Protein 3OHG (pdb70)

Nearest PDB structures (foldseek):
  3ohg-assembly1_A  TM=1.003E+00  e=2.570E-55  Bacteroides ovatus ATCC 8483
  6pku-assembly2_D  TM=6.674E-01  e=2.503E-12  Cavia porcellus
  5h3k-assembly1_A  TM=6.294E-01  e=3.689E-10  Synechocystis sp. PCC 6803 substr. Kazusa
  6ozd-assembly2_B  TM=6.213E-01  e=5.438E-08  Burkholderia pseudomallei K96243
  6ozd-assembly1_A  TM=5.864E-01  e=9.412E-08  Burkholderia pseudomallei K96243

Secondary structure (DSSP, 8-state):
---SHHHHHHHHT--EEEEEEEEEEEETTEEEEEEEEEETTEEEEEEEEEE-TTTEEE---BSSS--S---SGGG-B-HHHHHHHHHHTT--EEEEE-----BTTTTB---EEETTEEEE--PPTT--EEEEEETTS-EEEEEHHHHHTTGGGEEEEEEES-EEEETTEE-------GGGSSB-EEEEEE-TTS---EEEE--S--STT----B-HHHHH--TTS-SEEEE---GGG--EEE-EE-TTS-EE--B-S--TTTTPPPPBSB--EEE--

Foldseek 3Di:
DCPDPVVVLLVVLQFDPKDAWDKDALDVFKIKIWTWGDHVRAIWIKMKIKGFLVWWADFKWWLQRDFEWDDAPVRWAFPQSRVVNVVVVPWAFFKKKFFADWDPPPTGTLWWAAQLGGRDLPGDVQFFWKWWAFPVSAIDTDGSVVLCVCPSRTHTITIAHFWQAAQQRGDDDNPPDPLQPFFFWWKDAAAPVRRMIIMTIHDDQLDPSHRHGDGRSSVSSSSVGGRTMGTHDTHLRTWMWGWDQDVVGDTGTDTDDQRRPNRDRDTGGMMGITGDD

Solvent-accessible surface area: 11935 Å² total

Radius of gyration: 17.35 Å; Cα contacts (8 Å, |Δi|>4): 773; chains: 1; bounding box: 48×46×39 Å

Sequence (277 aa):
GPQTAIGRQLVEESGANNDVTLDNESVVRDGIKLNELAFKTFGESQHIFVATIIDLNELLTFTPATKDDKNVPATGPESSAPLPIHAFAAEANGKKTVWLGVNGDYYADNPRRVGLFYKDGVCINSQYFEEGHDEVVLYQLKNGETYVGQADEALAHEANLLHALGGYGLLVKDGVVQNFYEEGDLQNTHPRTSVGLSQDRKTYVFVVDGRRKDSFFALGLTLPHLATKKAVGCYNAINLDGGGSTTLIIIRKVNDGGKPTFPILNTPADDRVPRKKVTNSLIIEKK

Structure (mmCIF, N/CA/C/O backbone):
data_3OHG
#
_entry.id   3OHG
#
_cell.length_a   96.964
_cell.length_b   96.964
_cell.length_c   91.113
_cell.angle_alpha   90.000
_cell.angle_beta   90.000
_cell.angle_gamma   120.000
#
_symmetry.space_group_name_H-M   'P 61'
#
loop_
_entity.id
_entity.type
_entity.pdbx_description
1 polymer 'Uncharacterized protein from DUF2233 family'
2 non-polymer 'CHLORIDE ION'
3 non-polymer 'SULFATE ION'
4 non-polymer 1,2-ETHANEDIOL
5 water water
#
loop_
_atom_site.group_PDB
_atom_site.id
_atom_site.type_symbol
_atom_site.label_atom_id
_atom_site.label_alt_id
_atom_site.label_comp_id
_atom_site.label_asym_id
_atom_site.label_entity_id
_atom_site.label_seq_id
_atom_site.pdbx_PDB_ins_code
_atom_site.Cartn_x
_atom_site.Cartn_y
_atom_site.Cartn_z
_atom_site.occupancy
_atom_site.B_iso_or_equiv
_atom_site.auth_seq_id
_atom_site.auth_comp_id
_atom_site.auth_asym_id
_atom_site.auth_atom_id
_atom_site.pdbx_PDB_model_num
ATOM 1 N N . GLY A 1 1 ? -32.395 55.171 13.944 1.00 60.73 0 GLY A N 1
ATOM 2 C CA . GLY A 1 1 ? -31.018 55.727 14.011 1.00 59.49 0 GLY A CA 1
ATOM 3 C C . GLY A 1 1 ? -30.000 54.644 13.711 1.00 57.66 0 GLY A C 1
ATOM 4 O O . GLY A 1 1 ? -29.399 54.637 12.628 1.00 59.11 0 GLY A O 1
ATOM 13 N N . PRO A 1 3 ? -28.621 50.415 13.922 1.00 38.13 33 PRO A N 1
ATOM 14 C CA . PRO A 1 3 ? -27.519 50.629 12.983 1.00 34.69 33 PRO A CA 1
ATOM 15 C C . PRO A 1 3 ? -27.984 51.355 11.734 1.00 33.07 33 PRO A C 1
ATOM 16 O O . PRO A 1 3 ? -29.169 51.315 11.405 1.00 31.78 33 PRO A O 1
ATOM 20 N N . GLN A 1 4 ? -27.047 51.980 11.030 1.00 31.43 34 GLN A N 1
ATOM 21 C CA . GLN A 1 4 ? -27.338 52.713 9.811 1.00 32.97 34 GLN A CA 1
ATOM 22 C C . GLN A 1 4 ? -26.608 52.182 8.569 1.00 29.84 34 GLN A C 1
ATOM 23 O O . GLN A 1 4 ? -26.998 52.511 7.456 1.00 33.55 34 GLN A O 1
ATOM 29 N N . THR A 1 5 ? -25.594 51.341 8.722 1.00 20.76 35 THR A N 1
ATOM 30 C CA . THR A 1 5 ? -24.912 50.811 7.541 1.00 18.99 35 THR A CA 1
ATOM 31 C C . THR A 1 5 ? -25.334 49.350 7.256 1.00 19.67 35 THR A C 1
ATOM 32 O O . THR A 1 5 ? -25.876 48.673 8.119 1.00 17.98 35 THR A O 1
ATOM 36 N N . ALA A 1 6 ? -25.011 48.864 6.060 1.00 18.01 36 ALA A N 1
ATOM 37 C CA . ALA A 1 6 ? -25.289 47.481 5.689 1.00 19.49 36 ALA A CA 1
ATOM 38 C C . ALA A 1 6 ? -24.587 46.516 6.645 1.00 15.99 36 ALA A C 1
ATOM 39 O O . ALA A 1 6 ? -25.196 45.541 7.117 1.00 14.66 36 ALA A O 1
ATOM 41 N N . ILE A 1 7 ? -23.311 46.767 6.921 1.00 15.06 37 ILE A N 1
ATOM 42 C CA . ILE A 1 7 ? -22.573 45.912 7.850 1.00 15.27 37 ILE A CA 1
ATOM 43 C C . ILE A 1 7 ? -23.186 45.958 9.251 1.00 15.18 37 ILE A C 1
ATOM 44 O O . ILE A 1 7 ? -23.355 44.924 9.894 1.00 14.91 37 ILE A O 1
ATOM 49 N N . GLY A 1 8 ? -23.530 47.141 9.718 1.00 14.31 38 GLY A N 1
ATOM 50 C CA . GLY A 1 8 ? -24.199 47.265 11.025 1.00 16.02 38 GLY A CA 1
ATOM 51 C C . GLY A 1 8 ? -25.483 46.457 11.091 1.00 16.27 38 GLY A C 1
ATOM 52 O O . GLY A 1 8 ? -25.745 45.759 12.083 1.00 15.48 38 GLY A O 1
ATOM 53 N N . ARG A 1 9 ? -26.313 46.568 10.054 1.00 15.70 39 ARG A N 1
ATOM 54 C CA . ARG A 1 9 ? -27.530 45.751 9.968 1.00 17.32 39 ARG A CA 1
ATOM 55 C C . ARG A 1 9 ? -27.238 44.258 9.944 1.00 16.78 39 ARG A C 1
ATOM 56 O O . ARG A 1 9 ? -27.915 43.484 10.619 1.00 17.52 39 ARG A O 1
ATOM 64 N N . GLN A 1 10 ? -26.229 43.861 9.170 1.00 15.88 40 GLN A N 1
ATOM 65 C CA . GLN A 1 10 ? -25.826 42.456 9.116 1.00 15.68 40 GLN A CA 1
ATOM 66 C C . GLN A 1 10 ? -25.386 41.932 10.512 1.00 16.11 40 GLN A C 1
ATOM 67 O O . GLN A 1 10 ? -25.773 40.834 10.923 1.00 16.42 40 GLN A O 1
ATOM 73 N N . LEU A 1 11 ? -24.581 42.722 11.229 1.00 14.96 41 LEU A N 1
ATOM 74 C CA . LEU A 1 11 ? -24.092 42.283 12.542 1.00 15.07 41 LEU A CA 1
ATOM 75 C C . LEU A 1 11 ? -25.224 42.195 13.555 1.00 14.77 41 LEU A C 1
ATOM 76 O O . LEU A 1 11 ? -25.278 41.262 14.359 1.00 18.10 41 LEU A O 1
ATOM 81 N N . VAL A 1 12 ? -26.146 43.143 13.528 1.00 15.89 42 VAL A N 1
ATOM 82 C CA . VAL A 1 12 ? -27.304 43.047 14.415 1.00 15.22 42 VAL A CA 1
ATOM 83 C C . VAL A 1 12 ? -28.167 41.820 14.029 1.00 17.50 42 VAL A C 1
ATOM 84 O O . VAL A 1 12 ? -28.595 41.070 14.905 1.00 18.49 42 VAL A O 1
ATOM 88 N N . GLU A 1 13 ? -28.409 41.606 12.731 1.00 19.32 43 GLU A N 1
ATOM 89 C CA A GLU A 1 13 ? -29.221 40.463 12.277 0.50 20.26 43 GLU A CA 1
ATOM 90 C CA B GLU A 1 13 ? -29.237 40.470 12.300 0.50 21.15 43 GLU A CA 1
ATOM 91 C C . GLU A 1 13 ? -28.592 39.140 12.712 1.00 20.81 43 GLU A C 1
ATOM 92 O O . GLU A 1 13 ? -29.304 38.175 13.013 1.00 19.89 43 GLU A O 1
ATOM 103 N N . SER A 1 14 ? -27.261 39.097 12.753 1.00 17.71 44 SER A N 1
ATOM 104 C CA . SER A 1 14 ? -26.538 37.881 13.157 1.00 16.52 44 SER A CA 1
ATOM 105 C C . SER A 1 14 ? -26.756 37.465 14.611 1.00 19.41 44 SER A C 1
ATOM 106 O O . SER A 1 14 ? -26.396 36.346 14.983 1.00 18.66 44 SER A O 1
ATOM 109 N N . GLY A 1 15 ? -27.281 38.368 15.448 1.00 16.43 45 GLY A N 1
ATOM 110 C CA . GLY A 1 15 ? -27.390 38.103 16.857 1.00 15.41 45 GLY A CA 1
ATOM 111 C C . GLY A 1 15 ? -26.171 38.456 17.696 1.00 15.55 45 GLY A C 1
ATOM 112 O O . GLY A 1 15 ? -26.234 38.347 18.930 1.00 15.48 45 GLY A O 1
ATOM 121 N N . ALA A 1 17 ? -24.509 41.433 17.866 1.00 16.53 47 ALA A N 1
ATOM 122 C CA . ALA A 1 17 ? -24.373 42.851 18.134 1.00 16.15 47 ALA A CA 1
ATOM 123 C C . ALA A 1 17 ? -25.725 43.461 18.523 1.00 16.01 47 ALA A C 1
ATOM 124 O O . ALA A 1 17 ? -26.758 43.244 17.834 1.00 17.32 47 ALA A O 1
ATOM 126 N N . ASN A 1 18 ? -25.720 44.197 19.621 1.00 15.85 48 ASN A N 1
ATOM 127 C CA A ASN A 1 18 ? -26.862 44.945 20.126 0.50 16.56 48 ASN A CA 1
ATOM 128 C CA B ASN A 1 18 ? -26.856 45.055 19.904 0.50 16.37 48 ASN A CA 1
ATOM 129 C C . ASN A 1 18 ? -26.409 46.336 20.571 1.00 16.98 48 ASN A C 1
ATOM 130 O O . ASN A 1 18 ? -25.230 46.547 20.787 1.00 16.06 48 ASN A O 1
ATOM 139 N N . ASP A 1 19 ? -27.361 47.236 20.821 1.00 18.07 49 ASP A N 1
ATOM 140 C CA . ASP A 1 19 ? -27.046 48.525 21.440 1.00 20.43 49 ASP A CA 1
ATOM 141 C C . ASP A 1 19 ? -25.877 49.205 20.689 1.00 18.86 49 ASP A C 1
ATOM 142 O O . ASP A 1 19 ? -24.860 49.576 21.292 1.00 19.32 49 ASP A O 1
ATOM 147 N N . VAL A 1 20 ? -26.060 49.350 19.374 1.00 18.30 50 VAL A N 1
ATOM 148 C CA . VAL A 1 20 ? -25.056 49.947 18.491 1.00 17.87 50 VAL A CA 1
ATOM 149 C C . VAL A 1 20 ? -24.959 51.439 18.783 1.00 20.80 50 VAL A C 1
ATOM 150 O O . VAL A 1 20 ? -25.959 52.161 18.704 1.00 18.21 50 VAL A O 1
ATOM 154 N N . THR A 1 21 ? -23.772 51.891 19.170 1.00 17.40 51 THR A N 1
ATOM 155 C CA . THR A 1 21 ? -23.570 53.299 19.527 1.00 19.53 51 THR A CA 1
ATOM 156 C C . THR A 1 21 ? -22.641 54.016 18.521 1.00 19.08 51 THR A C 1
ATOM 157 O O . THR A 1 21 ? -22.590 55.237 18.504 1.00 22.09 51 THR A O 1
ATOM 161 N N . LEU A 1 22 ? -21.915 53.259 17.704 1.00 16.12 52 LEU A N 1
ATOM 162 C CA . LEU A 1 22 ? -21.103 53.826 16.615 1.00 16.57 52 LEU A CA 1
ATOM 163 C C . LEU A 1 22 ? -21.263 52.928 15.405 1.00 16.74 52 LEU A C 1
ATOM 164 O O . LEU A 1 22 ? -21.190 51.710 15.518 1.00 14.25 52 LEU A O 1
ATOM 169 N N . ASP A 1 23 ? -21.482 53.523 14.234 1.00 15.85 53 ASP A N 1
ATOM 170 C CA . ASP A 1 23 ? -21.667 52.738 13.013 1.00 15.45 53 ASP A CA 1
ATOM 171 C C . ASP A 1 23 ? -21.322 53.630 11.827 1.00 17.24 53 ASP A C 1
ATOM 172 O O . ASP A 1 23 ? -22.204 54.169 11.142 1.00 18.69 53 ASP A O 1
ATOM 177 N N . ASN A 1 24 ? -20.033 53.839 11.639 1.00 16.53 54 ASN A N 1
ATOM 178 C CA . ASN A 1 24 ? -19.533 54.738 10.597 1.00 17.91 54 ASN A CA 1
ATOM 179 C C . ASN A 1 24 ? -18.904 53.957 9.462 1.00 18.66 54 ASN A C 1
ATOM 180 O O . ASN A 1 24 ? -18.414 52.824 9.643 1.00 17.31 54 ASN A O 1
ATOM 185 N N . GLU A 1 25 ? -18.925 54.553 8.277 1.00 17.74 55 GLU A N 1
ATOM 186 C CA . GLU A 1 25 ? -18.268 53.913 7.139 1.00 18.81 55 GLU A CA 1
ATOM 187 C C . GLU A 1 25 ? -17.595 54.965 6.291 1.00 20.58 55 GLU A C 1
ATOM 188 O O . GLU A 1 25 ? -18.023 56.118 6.257 1.00 19.80 55 GLU A O 1
ATOM 194 N N . SER A 1 26 ? -16.515 54.572 5.646 1.00 16.12 56 SER A N 1
ATOM 195 C CA . SER A 1 26 ? -15.766 55.487 4.805 1.00 19.29 56 SER A CA 1
ATOM 196 C C . SER A 1 26 ? -15.171 54.716 3.650 1.00 17.81 56 SER A C 1
ATOM 197 O O . SER A 1 26 ? -15.179 53.500 3.639 1.00 15.97 56 SER A O 1
ATOM 200 N N . VAL A 1 27 ? -14.651 55.447 2.677 1.00 17.91 57 VAL A N 1
ATOM 201 C CA . VAL A 1 27 ? -13.940 54.849 1.552 1.00 18.11 57 VAL A CA 1
ATOM 202 C C . VAL A 1 27 ? -12.461 55.205 1.724 1.00 18.41 57 VAL A C 1
ATOM 203 O O . VAL A 1 27 ? -12.105 56.390 1.751 1.00 19.38 57 VAL A O 1
ATOM 207 N N . VAL A 1 28 ? -11.605 54.201 1.891 1.00 15.03 58 VAL A N 1
ATOM 208 C CA . VAL A 1 28 ? -10.180 54.447 2.068 1.00 15.31 58 VAL A CA 1
ATOM 209 C C . VAL A 1 28 ? -9.602 54.891 0.699 1.00 17.18 58 VAL A C 1
ATOM 210 O O . VAL A 1 28 ? -8.853 55.863 0.621 1.00 15.47 58 VAL A O 1
ATOM 214 N N . ARG A 1 29 ? -10.003 54.166 -0.348 1.00 15.50 59 ARG A N 1
ATOM 215 C CA . ARG A 1 29 ? -9.794 54.503 -1.748 1.00 16.36 59 ARG A CA 1
ATOM 216 C C . ARG A 1 29 ? -10.740 53.606 -2.537 1.00 15.85 59 ARG A C 1
ATOM 217 O O . ARG A 1 29 ? -11.346 52.690 -1.978 1.00 13.66 59 ARG A O 1
ATOM 225 N N . ASP A 1 30 ? -10.872 53.841 -3.827 1.00 15.96 60 ASP A N 1
ATOM 226 C CA . ASP A 1 30 ? -11.783 53.010 -4.599 1.00 17.53 60 ASP A CA 1
ATOM 227 C C . ASP A 1 30 ? -11.334 51.559 -4.452 1.00 16.08 60 ASP A C 1
ATOM 228 O O . ASP A 1 30 ? -10.152 51.239 -4.611 1.00 15.43 60 ASP A O 1
ATOM 233 N N . GLY A 1 31 ? -12.257 50.691 -4.077 1.00 15.59 61 GLY A N 1
ATOM 234 C CA . GLY A 1 31 ? -11.912 49.293 -3.846 1.00 14.40 61 GLY A CA 1
ATOM 235 C C . GLY A 1 31 ? -11.700 48.894 -2.407 1.00 13.07 61 GLY A C 1
ATOM 236 O O . GLY A 1 31 ? -11.535 47.708 -2.116 1.00 13.53 61 GLY A O 1
ATOM 237 N N . ILE A 1 32 ? -11.686 49.863 -1.487 1.00 13.29 62 ILE A N 1
ATOM 238 C CA . ILE A 1 32 ? -11.541 49.563 -0.050 1.00 13.26 62 ILE A CA 1
ATOM 239 C C . ILE A 1 32 ? -12.535 50.398 0.748 1.00 14.64 62 ILE A C 1
ATOM 240 O O . ILE A 1 32 ? -12.442 51.631 0.810 1.00 15.32 62 ILE A O 1
ATOM 245 N N . LYS A 1 33 ? -13.492 49.717 1.343 1.00 12.71 63 LYS A N 1
ATOM 246 C CA . LYS A 1 33 ? -14.427 50.311 2.286 1.00 15.45 63 LYS A CA 1
ATOM 247 C C . LYS A 1 33 ? -13.948 49.966 3.679 1.00 15.12 63 LYS A C 1
ATOM 248 O O . LYS A 1 33 ? -13.362 48.895 3.895 1.00 13.95 63 LYS A O 1
ATOM 254 N N . LEU A 1 34 ? -14.191 50.868 4.622 1.00 15.47 64 LEU A N 1
ATOM 255 C CA . LEU A 1 34 ? -13.874 50.618 6.018 1.00 14.18 64 LEU A CA 1
ATOM 256 C C . LEU A 1 34 ? -15.063 50.997 6.887 1.00 13.24 64 LEU A C 1
ATOM 257 O O . LEU A 1 34 ? -15.600 52.109 6.773 1.00 14.46 64 LEU A O 1
ATOM 262 N N . ASN A 1 35 ? -15.477 50.066 7.745 1.00 13.62 65 ASN A N 1
ATOM 263 C CA . ASN A 1 35 ? -16.572 50.262 8.680 1.00 13.64 65 ASN A CA 1
ATOM 264 C C . ASN A 1 35 ? -15.981 50.181 10.094 1.00 15.63 65 ASN A C 1
ATOM 265 O O . ASN A 1 35 ? -15.131 49.322 10.380 1.00 15.34 65 ASN A O 1
ATOM 270 N N . GLU A 1 36 ? -16.412 51.087 10.964 1.00 13.57 66 GLU A N 1
ATOM 271 C CA . GLU A 1 36 ? -16.005 51.127 12.350 1.00 13.52 66 GLU A CA 1
ATOM 272 C C . GLU A 1 36 ? -17.243 51.123 13.212 1.00 14.48 66 GLU A C 1
ATOM 273 O O . GLU A 1 36 ? -18.140 51.951 13.007 1.00 15.02 66 GLU A O 1
ATOM 279 N N . LEU A 1 37 ? -17.317 50.180 14.158 1.00 12.72 67 LEU A N 1
ATOM 280 C CA . LEU A 1 37 ? -18.528 50.007 14.945 1.00 13.76 67 LEU A CA 1
ATOM 281 C C . LEU A 1 37 ? -18.216 49.850 16.423 1.00 12.88 67 LEU A C 1
ATOM 282 O O . LEU A 1 37 ? -17.154 49.352 16.780 1.00 13.11 67 LEU A O 1
ATOM 287 N N . ALA A 1 38 ? -19.183 50.234 17.253 1.00 13.02 68 ALA A N 1
ATOM 288 C CA . ALA A 1 38 ? -19.178 49.968 18.675 1.00 14.72 68 ALA A CA 1
ATOM 289 C C . ALA A 1 38 ? -20.569 49.501 19.046 1.00 14.80 68 ALA A C 1
ATOM 290 O O . ALA A 1 38 ? -21.576 50.057 18.580 1.00 15.00 68 ALA A O 1
ATOM 292 N N . PHE A 1 39 ? -20.614 48.456 19.864 1.00 13.59 69 PHE A N 1
ATOM 293 C CA . PHE A 1 39 ? -21.850 47.772 20.195 1.00 13.34 69 PHE A CA 1
ATOM 294 C C . PHE A 1 39 ? -21.561 46.816 21.345 1.00 13.84 69 PHE A C 1
ATOM 295 O O . PHE A 1 39 ? -20.405 46.708 21.759 1.00 15.75 69 PHE A O 1
ATOM 303 N N . LYS A 1 40 ? -22.598 46.139 21.851 1.00 12.99 70 LYS A N 1
ATOM 304 C CA . LYS A 1 40 ? -22.445 45.074 22.830 1.00 13.80 70 LYS A CA 1
ATOM 305 C C . LYS A 1 40 ? -22.660 43.712 22.188 1.00 14.04 70 LYS A C 1
ATOM 306 O O . LYS A 1 40 ? -23.512 43.547 21.314 1.00 13.76 70 LYS A O 1
ATOM 312 N N . THR A 1 41 ? -21.882 42.741 22.649 1.00 14.05 71 THR A N 1
ATOM 313 C CA . THR A 1 41 ? -22.000 41.327 22.232 1.00 13.05 71 THR A CA 1
ATOM 314 C C . THR A 1 41 ? -22.298 40.547 23.485 1.00 14.60 71 THR A C 1
ATOM 315 O O . THR A 1 41 ? -21.479 40.501 24.401 1.00 15.21 71 THR A O 1
ATOM 319 N N . PHE A 1 42 ? -23.516 40.026 23.582 1.00 16.00 72 PHE A N 1
ATOM 320 C CA . PHE A 1 42 ? -23.996 39.378 24.803 1.00 15.59 72 PHE A CA 1
ATOM 321 C C . PHE A 1 42 ? -23.602 40.158 26.059 1.00 17.46 72 PHE A C 1
ATOM 322 O O . PHE A 1 42 ? -23.014 39.602 27.019 1.00 18.32 72 PHE A O 1
ATOM 330 N N . GLY A 1 43 ? -23.924 41.452 26.040 1.00 18.27 73 GLY A N 1
ATOM 331 C CA . GLY A 1 43 ? -23.793 42.309 27.207 1.00 19.24 73 GLY A CA 1
ATOM 332 C C . GLY A 1 43 ? -22.448 42.980 27.376 1.00 18.82 73 GLY A C 1
ATOM 333 O O . GLY A 1 43 ? -22.290 43.823 28.255 1.00 18.17 73 GLY A O 1
ATOM 334 N N . GLU A 1 44 ? -21.465 42.637 26.548 1.00 15.70 74 GLU A N 1
ATOM 335 C CA . GLU A 1 44 ? -20.115 43.193 26.709 1.00 16.50 74 GLU A CA 1
ATOM 336 C C . GLU A 1 44 ? -19.760 44.153 25.573 1.00 15.99 74 GLU A C 1
ATOM 337 O O . GLU A 1 44 ? -19.901 43.815 24.413 1.00 15.64 74 GLU A O 1
ATOM 343 N N . SER A 1 45 ? -19.268 45.327 25.933 1.00 15.97 75 SER A N 1
ATOM 344 C CA . SER A 1 45 ? -18.904 46.346 24.970 1.00 15.00 75 SER A CA 1
ATOM 345 C C . SER A 1 45 ? -17.786 45.880 24.055 1.00 14.30 75 SER A C 1
ATOM 346 O O . SER A 1 45 ? -16.867 45.161 24.471 1.00 14.86 75 SER A O 1
ATOM 349 N N . GLN A 1 46 ? -17.856 46.342 22.819 1.00 14.24 76 GLN A N 1
ATOM 350 C CA . GLN A 1 46 ? -16.922 45.958 21.772 1.00 13.26 76 GLN A CA 1
ATOM 351 C C . GLN A 1 46 ? -16.661 47.158 20.862 1.00 13.21 76 GLN A C 1
ATOM 352 O O . GLN A 1 46 ? -17.445 48.121 20.836 1.00 12.44 76 GLN A O 1
ATOM 358 N N . HIS A 1 47 ? -15.573 47.084 20.097 1.00 13.88 77 HIS A N 1
ATOM 359 C CA . HIS A 1 47 ? -15.206 48.119 19.141 1.00 12.52 77 HIS A CA 1
ATOM 360 C C . HIS A 1 47 ? -14.392 47.434 18.057 1.00 12.22 77 HIS A C 1
ATOM 361 O O . HIS A 1 47 ? -13.319 46.879 18.342 1.00 13.01 77 HIS A O 1
ATOM 368 N N . ILE A 1 48 ? -14.922 47.450 16.837 1.00 12.15 78 ILE A N 1
ATOM 369 C CA . ILE A 1 48 ? -14.358 46.717 15.716 1.00 9.51 78 ILE A CA 1
ATOM 370 C C . ILE A 1 48 ? -14.280 47.554 14.436 1.00 11.91 78 ILE A C 1
ATOM 371 O O . ILE A 1 48 ? -14.995 48.565 14.261 1.00 12.74 78 ILE A O 1
ATOM 376 N N . PHE A 1 49 ? -13.376 47.129 13.561 1.00 11.86 79 PHE A N 1
ATOM 377 C CA . PHE A 1 49 ? -13.261 47.641 12.211 1.00 10.44 79 PHE A CA 1
ATOM 378 C C . PHE A 1 49 ? -13.441 46.466 11.258 1.00 10.49 79 PHE A C 1
ATOM 379 O O . PHE A 1 49 ? -12.911 45.368 11.511 1.00 11.73 79 PHE A O 1
ATOM 387 N N . VAL A 1 50 ? -14.190 46.686 10.184 1.00 12.27 80 VAL A N 1
ATOM 388 C CA . VAL A 1 50 ? -14.333 45.709 9.127 1.00 11.42 80 VAL A CA 1
ATOM 389 C C . VAL A 1 50 ? -13.974 46.400 7.811 1.00 13.79 80 VAL A C 1
ATOM 390 O O . VAL A 1 50 ? -14.596 47.418 7.420 1.00 15.53 80 VAL A O 1
ATOM 394 N N . ALA A 1 51 ? -12.956 45.871 7.144 1.00 11.68 81 ALA A N 1
ATOM 395 C CA . ALA A 1 51 ? -12.525 46.371 5.831 1.00 12.31 81 ALA A CA 1
ATOM 396 C C . ALA A 1 51 ? -13.047 45.429 4.743 1.00 13.17 81 ALA A C 1
ATOM 397 O O . ALA A 1 51 ? -12.936 44.212 4.869 1.00 12.54 81 ALA A O 1
ATOM 399 N N . THR A 1 52 ? -13.610 46.004 3.680 1.00 13.07 82 THR A N 1
ATOM 400 C CA . THR A 1 52 ? -14.107 45.216 2.547 1.00 11.70 82 THR A CA 1
ATOM 401 C C . THR A 1 52 ? -13.272 45.634 1.368 1.00 13.00 82 THR A C 1
ATOM 402 O O . THR A 1 52 ? -13.328 46.788 0.947 1.00 12.16 82 THR A O 1
ATOM 406 N N . ILE A 1 53 ? -12.538 44.663 0.815 1.00 13.73 83 ILE A N 1
ATOM 407 C CA A ILE A 1 53 ? -11.576 44.902 -0.232 0.50 12.13 83 ILE A CA 1
ATOM 408 C CA B ILE A 1 53 ? -11.578 44.912 -0.250 0.50 13.00 83 ILE A CA 1
ATOM 409 C C . ILE A 1 53 ? -12.008 44.214 -1.534 1.00 12.53 83 ILE A C 1
ATOM 410 O O . ILE A 1 53 ? -12.274 42.990 -1.561 1.00 13.72 83 ILE A O 1
ATOM 419 N N . ASP A 1 54 ? -12.065 44.983 -2.608 1.00 12.77 84 ASP A N 1
ATOM 420 C CA . ASP A 1 54 ? -12.440 44.429 -3.895 1.00 13.22 84 ASP A CA 1
ATOM 421 C C . ASP A 1 54 ? -11.168 43.885 -4.531 1.00 14.52 84 ASP A C 1
ATOM 422 O O . ASP A 1 54 ? -10.309 44.648 -4.967 1.00 14.65 84 ASP A O 1
ATOM 427 N N . LEU A 1 55 ? -11.056 42.561 -4.616 1.00 13.49 85 LEU A N 1
ATOM 428 C CA . LEU A 1 55 ? -9.878 41.923 -5.190 1.00 15.57 85 LEU A CA 1
ATOM 429 C C . LEU A 1 55 ? -9.766 41.966 -6.715 1.00 18.02 85 LEU A C 1
ATOM 430 O O . LEU A 1 55 ? -8.751 41.519 -7.261 1.00 17.47 85 LEU A O 1
ATOM 435 N N . ASN A 1 56 ? -10.787 42.461 -7.410 1.00 15.21 86 ASN A N 1
ATOM 436 C CA . ASN A 1 56 ? -10.627 42.839 -8.811 1.00 19.25 86 ASN A CA 1
ATOM 437 C C . ASN A 1 56 ? -9.740 44.084 -8.941 1.00 19.74 86 ASN A C 1
ATOM 438 O O . ASN A 1 56 ? -8.970 44.235 -9.901 1.00 22.60 86 ASN A O 1
ATOM 443 N N . GLU A 1 57 ? -9.837 44.967 -7.959 1.00 16.57 87 GLU A N 1
ATOM 444 C CA . GLU A 1 57 ? -9.188 46.282 -8.039 1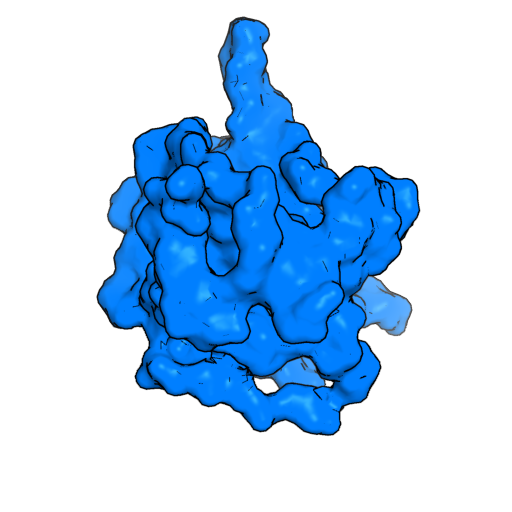.00 18.66 87 GLU A CA 1
ATOM 445 C C . GLU A 1 57 ? -7.832 46.279 -7.351 1.00 17.34 87 GLU A C 1
ATOM 446 O O . GLU A 1 57 ? -6.909 46.904 -7.832 1.00 18.84 87 GLU A O 1
ATOM 452 N N . LEU A 1 58 ? -7.758 45.579 -6.217 1.00 14.36 88 LEU A N 1
ATOM 453 C CA A LEU A 1 58 ? -6.554 45.531 -5.397 0.70 13.89 88 LEU A CA 1
ATOM 454 C CA B LEU A 1 58 ? -6.588 45.537 -5.348 0.30 13.52 88 LEU A CA 1
ATOM 455 C C . LEU A 1 58 ? -6.143 44.094 -5.140 1.00 14.67 88 LEU A C 1
ATOM 456 O O . LEU A 1 58 ? -6.878 43.161 -5.459 1.00 14.54 88 LEU A O 1
ATOM 465 N N . THR A 1 59 ? -4.965 43.931 -4.549 1.00 12.33 89 THR A N 1
ATOM 466 C CA . THR A 1 59 ? -4.465 42.614 -4.169 1.00 13.24 89 THR A CA 1
ATOM 467 C C . THR A 1 59 ? -3.823 42.692 -2.785 1.00 14.82 89 THR A C 1
ATOM 468 O O . THR A 1 59 ? -3.905 43.712 -2.112 1.00 15.08 89 THR A O 1
ATOM 472 N N . PHE A 1 60 ? -3.311 41.583 -2.296 1.00 15.60 90 PHE A N 1
ATOM 473 C CA . PHE A 1 60 ? -2.593 41.579 -1.041 1.00 13.87 90 PHE A CA 1
ATOM 474 C C . PHE A 1 60 ? -1.206 40.982 -1.199 1.00 15.49 90 PHE A C 1
ATOM 475 O O . PHE A 1 60 ? -0.921 40.266 -2.152 1.00 15.75 90 PHE A O 1
ATOM 483 N N . THR A 1 61 ? -0.360 41.253 -0.227 1.00 14.00 91 THR A N 1
ATOM 484 C CA . THR A 1 61 ? 0.866 40.512 -0.080 1.00 12.58 91 THR A CA 1
ATOM 485 C C . THR A 1 61 ? 1.129 40.324 1.416 1.00 12.01 91 THR A C 1
ATOM 486 O O . THR A 1 61 ? 0.877 41.218 2.195 1.00 12.74 91 THR A O 1
ATOM 490 N N . PRO A 1 62 ? 1.671 39.165 1.797 1.00 13.08 92 PRO A N 1
ATOM 491 C CA . PRO A 1 62 ? 2.281 39.044 3.116 1.00 14.23 92 PRO A CA 1
ATOM 492 C C . PRO A 1 62 ? 3.464 39.971 3.149 1.00 15.75 92 PRO A C 1
ATOM 493 O O . PRO A 1 62 ? 4.027 40.299 2.084 1.00 14.54 92 PRO A O 1
ATOM 497 N N . ALA A 1 63 ? 3.825 40.447 4.338 1.00 13.20 93 ALA A N 1
ATOM 498 C CA . ALA A 1 63 ? 4.919 41.377 4.465 1.00 12.26 93 ALA A CA 1
ATOM 499 C C . ALA A 1 63 ? 5.800 41.018 5.660 1.00 12.15 93 ALA A C 1
ATOM 500 O O . ALA A 1 63 ? 5.328 40.421 6.626 1.00 11.37 93 ALA A O 1
ATOM 502 N N . THR A 1 64 ? 7.077 41.370 5.543 1.00 13.89 94 THR A N 1
ATOM 503 C CA . THR A 1 64 ? 8.023 41.300 6.646 1.00 13.54 94 THR A CA 1
ATOM 504 C C . THR A 1 64 ? 8.460 42.724 7.007 1.00 15.70 94 THR A C 1
ATOM 505 O O . THR A 1 64 ? 8.103 43.667 6.311 1.00 16.88 94 THR A O 1
ATOM 509 N N . LYS A 1 65 ? 9.246 42.875 8.080 1.00 15.00 95 LYS A N 1
ATOM 510 C CA . LYS A 1 65 ? 9.655 44.190 8.571 1.00 16.08 95 LYS A CA 1
ATOM 511 C C . LYS A 1 65 ? 10.435 44.992 7.515 1.00 15.86 95 LYS A C 1
ATOM 512 O O . LYS A 1 65 ? 10.420 46.232 7.495 1.00 16.21 95 LYS A O 1
ATOM 518 N N . ASP A 1 66 ? 11.186 44.253 6.699 1.00 14.09 96 ASP A N 1
ATOM 519 C CA . ASP A 1 66 ? 12.131 44.816 5.750 1.00 13.85 96 ASP A CA 1
ATOM 520 C C . ASP A 1 66 ? 11.895 44.395 4.286 1.00 13.70 96 ASP A C 1
ATOM 521 O O . ASP A 1 66 ? 12.708 44.729 3.426 1.00 14.50 96 ASP A O 1
ATOM 526 N N . ASP A 1 67 ? 10.775 43.718 4.034 1.00 14.33 97 ASP A N 1
ATOM 527 C CA . ASP A 1 67 ? 10.381 43.215 2.710 1.00 14.58 97 ASP A CA 1
ATOM 528 C C . ASP A 1 67 ? 11.358 42.201 2.139 1.00 17.20 97 ASP A C 1
ATOM 529 O O . ASP A 1 67 ? 11.321 41.941 0.955 1.00 19.27 97 ASP A O 1
ATOM 534 N N . LYS A 1 68 ? 12.195 41.590 2.982 1.00 14.59 98 LYS A N 1
ATOM 535 C CA . LYS A 1 68 ? 13.117 40.551 2.532 1.00 15.07 98 LYS A CA 1
ATOM 536 C C . LYS A 1 68 ? 12.439 39.175 2.701 1.00 16.19 98 LYS A C 1
ATOM 537 O O . LYS A 1 68 ? 11.664 38.961 3.642 1.00 14.92 98 LYS A O 1
ATOM 543 N N . ASN A 1 69 ? 12.772 38.246 1.806 1.00 13.10 99 ASN A N 1
ATOM 544 C CA . ASN A 1 69 ? 12.102 36.934 1.723 1.00 14.12 99 ASN A CA 1
ATOM 545 C C . ASN A 1 69 ? 12.942 35.831 2.348 1.00 13.45 99 ASN A C 1
ATOM 546 O O . ASN A 1 69 ? 13.344 34.871 1.676 1.00 11.69 99 ASN A O 1
ATOM 551 N N . VAL A 1 70 ? 13.218 35.994 3.651 1.00 13.10 100 VAL A N 1
ATOM 552 C CA . VAL A 1 70 ? 14.007 35.052 4.424 1.00 14.00 100 VAL A CA 1
ATOM 553 C C . VAL A 1 70 ? 13.352 34.916 5.795 1.00 12.94 100 VAL A C 1
ATOM 554 O O . VAL A 1 70 ? 12.566 35.793 6.190 1.00 13.77 100 VAL A O 1
ATOM 558 N N . PRO A 1 71 ? 13.631 33.808 6.485 1.00 12.94 101 PRO A N 1
ATOM 559 C CA . PRO A 1 71 ? 13.099 33.656 7.837 1.00 14.11 101 PRO A CA 1
ATOM 560 C C . PRO A 1 71 ? 13.578 34.762 8.790 1.00 14.03 101 PRO A C 1
ATOM 561 O O . PRO A 1 71 ? 14.610 35.389 8.569 1.00 14.40 101 PRO A O 1
ATOM 565 N N . ALA A 1 72 ? 12.832 34.973 9.863 1.00 13.31 102 ALA A N 1
ATOM 566 C CA . ALA A 1 72 ? 13.240 35.900 10.912 1.00 14.95 102 ALA A CA 1
ATOM 567 C C . ALA A 1 72 ? 14.642 35.519 11.385 1.00 16.92 102 ALA A C 1
ATOM 568 O O . ALA A 1 72 ? 14.982 34.334 11.470 1.00 16.82 102 ALA A O 1
ATOM 570 N N . THR A 1 73 ? 15.441 36.527 11.718 1.00 16.69 103 THR A N 1
ATOM 571 C CA . THR A 1 73 ? 16.815 36.308 12.232 1.00 18.42 103 THR A CA 1
ATOM 572 C C . THR A 1 73 ? 17.000 36.603 13.712 1.00 24.84 103 THR A C 1
ATOM 573 O O . THR A 1 73 ? 17.975 36.173 14.300 1.00 20.27 103 THR A O 1
ATOM 577 N N . GLY A 1 74 ? 16.082 37.348 14.320 1.00 25.42 104 GLY A N 1
ATOM 578 C CA . GLY A 1 74 ? 16.243 37.769 15.728 1.00 31.16 104 GLY A CA 1
ATOM 579 C C . GLY A 1 74 ? 15.316 38.946 16.054 1.00 34.78 104 GLY A C 1
ATOM 580 O O . GLY A 1 74 ? 14.293 39.123 15.380 1.00 28.90 104 GLY A O 1
ATOM 581 N N . PRO A 1 75 ? 15.673 39.766 17.081 1.00 37.97 105 PRO A N 1
ATOM 582 C CA . PRO A 1 75 ? 14.753 40.806 17.549 1.00 36.07 105 PRO A CA 1
ATOM 583 C C . PRO A 1 75 ? 14.582 41.879 16.527 1.00 33.71 105 PRO A C 1
ATOM 584 O O . PRO A 1 75 ? 13.501 42.472 16.421 1.00 37.10 105 PRO A O 1
ATOM 588 N N . GLU A 1 76 ? 15.654 42.144 15.799 1.00 27.68 106 GLU A N 1
ATOM 589 C CA . GLU A 1 76 ? 15.612 43.082 14.739 1.00 30.62 106 GLU A CA 1
ATOM 590 C C . GLU A 1 76 ? 14.506 42.751 13.744 1.00 24.48 106 GLU A C 1
ATOM 591 O O . GLU A 1 76 ? 14.161 43.610 12.962 1.00 27.12 106 GLU A O 1
ATOM 597 N N . SER A 1 77 ? 13.993 41.509 13.726 1.00 20.57 107 SER A N 1
ATOM 598 C CA . SER A 1 77 ? 13.048 41.119 12.657 1.00 16.82 107 SER A CA 1
ATOM 599 C C . SER A 1 77 ? 11.639 41.619 12.925 1.00 15.30 107 SER A C 1
ATOM 600 O O . SER A 1 77 ? 10.784 41.542 12.062 1.00 15.36 107 SER A O 1
ATOM 603 N N . SER A 1 78 ? 11.399 42.107 14.135 1.00 16.08 108 SER A N 1
ATOM 604 C CA . SER A 1 78 ? 10.059 42.536 14.540 1.00 15.60 108 SER A CA 1
ATOM 605 C C . SER A 1 78 ? 10.022 44.054 14.638 1.00 15.87 108 SER A C 1
ATOM 606 O O . SER A 1 78 ? 10.986 44.707 15.114 1.00 14.42 108 SER A O 1
ATOM 609 N N . ALA A 1 79 ? 8.911 44.616 14.182 1.00 14.50 109 ALA A N 1
ATOM 610 C CA . ALA A 1 79 ? 8.702 46.070 14.203 1.00 13.74 109 ALA A CA 1
ATOM 611 C C . ALA A 1 79 ? 7.225 46.363 14.191 1.00 11.49 109 ALA A C 1
ATOM 612 O O . ALA A 1 79 ? 6.431 45.533 13.759 1.00 12.44 109 ALA A O 1
ATOM 614 N N . PRO A 1 80 ? 6.823 47.547 14.666 1.00 13.46 110 PRO A N 1
ATOM 615 C CA . PRO A 1 80 ? 5.393 47.858 14.602 1.00 11.45 110 PRO A CA 1
ATOM 616 C C . PRO A 1 80 ? 4.889 47.875 13.177 1.00 13.17 110 PRO A C 1
ATOM 617 O O . PRO A 1 80 ? 5.643 48.150 12.251 1.00 11.78 110 PRO A O 1
ATOM 621 N N . LEU A 1 81 ? 3.615 47.573 12.999 1.00 11.84 111 LEU A N 1
ATOM 622 C CA . LEU A 1 81 ? 3.033 47.439 11.662 1.00 10.92 111 LEU A CA 1
ATOM 623 C C . LEU A 1 81 ? 3.373 48.548 10.645 1.00 9.97 111 LEU A C 1
ATOM 624 O O . LEU A 1 81 ? 3.651 48.234 9.474 1.00 13.09 111 LEU A O 1
ATOM 629 N N . PRO A 1 82 ? 3.336 49.844 11.032 1.00 11.18 112 PRO A N 1
ATOM 630 C CA . PRO A 1 82 ? 3.679 50.889 10.031 1.00 12.68 112 PRO A CA 1
ATOM 631 C C . PRO A 1 82 ? 5.029 50.715 9.355 1.00 14.34 112 PRO A C 1
ATOM 632 O O . PRO A 1 82 ? 5.171 51.051 8.190 1.00 14.20 112 PRO A O 1
ATOM 636 N N . ILE A 1 83 ? 6.016 50.204 10.086 1.00 13.95 113 ILE A N 1
ATOM 637 C CA . ILE A 1 83 ? 7.331 49.948 9.514 1.00 12.05 113 ILE A CA 1
ATOM 638 C C . ILE A 1 83 ? 7.265 48.972 8.342 1.00 11.58 113 ILE A C 1
ATOM 639 O O . ILE A 1 83 ? 7.965 49.129 7.339 1.00 13.54 113 ILE A O 1
ATOM 644 N N . HIS A 1 84 ? 6.414 47.960 8.460 1.00 12.17 114 HIS A N 1
ATOM 645 C CA . HIS A 1 84 ? 6.227 46.992 7.390 1.00 13.56 114 HIS A CA 1
ATOM 646 C C . HIS A 1 84 ? 5.692 47.700 6.137 1.00 13.05 114 HIS A C 1
ATOM 647 O O . HIS A 1 84 ? 6.163 47.461 5.018 1.00 12.03 114 HIS A O 1
ATOM 654 N N . ALA A 1 85 ? 4.724 48.583 6.335 1.00 12.72 115 ALA A N 1
ATOM 655 C CA . ALA A 1 85 ? 4.153 49.364 5.219 1.00 11.59 115 ALA A CA 1
ATOM 656 C C . ALA A 1 85 ? 5.208 50.232 4.540 1.00 12.00 115 ALA A C 1
ATOM 657 O O . ALA A 1 85 ? 5.327 50.218 3.302 1.00 12.04 115 ALA A O 1
ATOM 659 N N . PHE A 1 86 ? 5.984 50.964 5.345 1.00 12.51 116 PHE A N 1
ATOM 660 C CA . PHE A 1 86 ? 7.052 51.842 4.819 1.00 12.38 116 PHE A CA 1
ATOM 661 C C . PHE A 1 86 ? 8.083 51.038 4.028 1.00 13.07 116 PHE A C 1
ATOM 662 O O . PHE A 1 86 ? 8.558 51.491 2.980 1.00 13.83 116 PHE A O 1
ATOM 670 N N . ALA A 1 87 ? 8.440 49.841 4.497 1.00 13.58 117 ALA A N 1
ATOM 671 C CA . ALA A 1 87 ? 9.478 49.080 3.825 1.00 15.05 117 ALA A CA 1
ATOM 672 C C . ALA A 1 87 ? 8.972 48.542 2.506 1.00 15.07 117 ALA A C 1
ATOM 673 O O . ALA A 1 87 ? 9.725 48.522 1.534 1.00 15.88 117 ALA A O 1
ATOM 675 N N . ALA A 1 88 ? 7.700 48.133 2.466 1.00 12.94 118 ALA A N 1
ATOM 676 C CA . ALA A 1 88 ? 7.066 47.644 1.265 1.00 13.89 118 ALA A CA 1
ATOM 677 C C . ALA A 1 88 ? 6.980 48.781 0.219 1.00 15.01 118 ALA A C 1
ATOM 678 O O . ALA A 1 88 ? 7.281 48.598 -0.974 1.00 15.08 118 ALA A O 1
ATOM 680 N N . GLU A 1 89 ? 6.564 49.945 0.698 1.00 15.51 119 GLU A N 1
ATOM 681 C CA . GLU A 1 89 ? 6.474 51.151 -0.115 1.00 15.55 119 GLU A CA 1
ATOM 682 C C . GLU A 1 89 ? 7.811 51.535 -0.739 1.00 16.55 119 GLU A C 1
ATOM 683 O O . GLU A 1 89 ? 7.897 51.904 -1.928 1.00 15.97 119 GLU A O 1
ATOM 689 N N . ALA A 1 90 ? 8.879 51.395 0.030 1.00 17.00 120 ALA A N 1
ATOM 690 C CA . ALA A 1 90 ? 10.213 51.766 -0.422 1.00 19.10 120 ALA A CA 1
ATOM 691 C C . ALA A 1 90 ? 10.755 50.768 -1.447 1.00 20.56 120 ALA A C 1
ATOM 692 O O . ALA A 1 90 ? 11.721 51.050 -2.164 1.00 21.48 120 ALA A O 1
ATOM 694 N N . ASN A 1 91 ? 10.125 49.614 -1.532 1.00 18.59 121 ASN A N 1
ATOM 695 C CA . ASN A 1 91 ? 10.521 48.553 -2.461 1.00 19.90 121 ASN A CA 1
ATOM 696 C C . ASN A 1 91 ? 9.524 48.358 -3.594 1.00 21.07 121 ASN A C 1
ATOM 697 O O . ASN A 1 91 ? 9.385 47.271 -4.134 1.00 22.53 121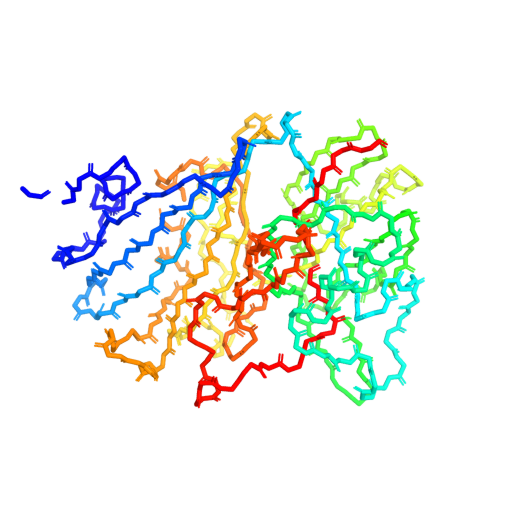 ASN A O 1
ATOM 702 N N . GLY A 1 92 ? 8.812 49.435 -3.954 1.00 20.03 122 GLY A N 1
ATOM 703 C CA . GLY A 1 92 ? 8.027 49.486 -5.183 1.00 19.84 122 GLY A CA 1
ATOM 704 C C . GLY A 1 92 ? 6.551 49.127 -5.063 1.00 19.91 122 GLY A C 1
ATOM 705 O O . GLY A 1 92 ? 5.854 49.097 -6.055 1.00 22.25 122 GLY A O 1
ATOM 706 N N . LYS A 1 93 ? 6.063 48.842 -3.865 1.00 17.48 123 LYS A N 1
ATOM 707 C CA A LYS A 1 93 ? 4.666 48.524 -3.648 0.50 17.46 123 LYS A CA 1
ATOM 708 C CA B LYS A 1 93 ? 4.644 48.551 -3.708 0.50 17.38 123 LYS A CA 1
ATOM 709 C C . LYS A 1 93 ? 3.921 49.825 -3.297 1.00 17.21 123 LYS A C 1
ATOM 710 O O . LYS A 1 93 ? 4.544 50.792 -2.817 1.00 16.76 123 LYS A O 1
ATOM 721 N N . THR A 1 94 ? 2.624 49.862 -3.551 1.00 13.81 124 THR A N 1
ATOM 722 C CA . THR A 1 94 ? 1.796 50.995 -3.101 1.00 13.87 124 THR A CA 1
ATOM 723 C C . THR A 1 94 ? 0.792 50.456 -2.092 1.00 13.02 124 THR A C 1
ATOM 724 O O . THR A 1 94 ? -0.139 49.736 -2.464 1.00 12.96 124 THR A O 1
ATOM 728 N N . VAL A 1 95 ? 1.008 50.765 -0.816 1.00 12.16 125 VAL A N 1
ATOM 729 C CA . VAL A 1 95 ? 0.289 50.125 0.279 1.00 11.24 125 VAL A CA 1
ATOM 730 C C . VAL A 1 95 ? -0.913 50.968 0.714 1.00 12.65 125 VAL A C 1
ATOM 731 O O . VAL A 1 95 ? -0.748 52.144 1.002 1.00 12.42 125 VAL A O 1
ATOM 735 N N . TRP A 1 96 ? -2.086 50.350 0.818 1.00 11.18 126 TRP A N 1
ATOM 736 C CA . TRP A 1 96 ? -3.291 51.087 1.233 1.00 9.97 126 TRP A CA 1
ATOM 737 C C . TRP A 1 96 ? -3.864 50.705 2.605 1.00 11.33 126 TRP A C 1
ATOM 738 O O . TRP A 1 96 ? -4.535 51.518 3.251 1.00 10.39 126 TRP A O 1
ATOM 749 N N . LEU A 1 97 ? -3.633 49.479 3.045 1.00 12.15 127 LEU A N 1
ATOM 750 C CA . LEU A 1 97 ? -4.197 48.999 4.316 1.00 12.45 127 LEU A CA 1
ATOM 751 C C . LEU A 1 97 ? -3.341 47.847 4.796 1.00 13.09 127 LEU A C 1
ATOM 752 O O . LEU A 1 97 ? -2.699 47.154 3.993 1.00 11.72 127 LEU A O 1
ATOM 757 N N . GLY A 1 98 ? -3.250 47.696 6.106 1.00 10.92 128 GLY A N 1
ATOM 758 C CA . GLY A 1 98 ? -2.481 46.591 6.659 1.00 13.73 128 GLY A CA 1
ATOM 759 C C . GLY A 1 98 ? -3.005 46.130 8.000 1.00 11.21 128 GLY A C 1
ATOM 760 O O . GLY A 1 98 ? -3.568 46.921 8.752 1.00 12.25 128 GLY A O 1
ATOM 761 N N . VAL A 1 99 ? -2.773 44.853 8.289 1.00 11.35 129 VAL A N 1
ATOM 762 C CA . VAL A 1 99 ? -3.000 44.257 9.611 1.00 11.17 129 VAL A CA 1
ATOM 763 C C . VAL A 1 99 ? -1.805 43.400 9.971 1.00 12.26 129 VAL A C 1
ATOM 764 O O . VAL A 1 99 ? -1.030 42.992 9.104 1.00 10.30 129 VAL A O 1
ATOM 768 N N . ASN A 1 100 ? -1.647 43.130 11.259 1.00 11.75 130 ASN A N 1
ATOM 769 C CA . ASN A 1 100 ? -0.662 42.168 11.692 1.00 11.47 130 ASN A CA 1
ATOM 770 C C . ASN A 1 100 ? -1.001 40.777 11.135 1.00 10.80 130 ASN A C 1
ATOM 771 O O . ASN A 1 100 ? -2.138 40.485 10.725 1.00 10.47 130 ASN A O 1
ATOM 776 N N . GLY A 1 101 ? 0.002 39.898 11.147 1.00 12.13 131 GLY A N 1
ATOM 777 C CA . GLY A 1 101 ? -0.067 38.602 10.497 1.00 10.42 131 GLY A CA 1
ATOM 778 C C . GLY A 1 101 ? -0.224 37.391 11.428 1.00 12.38 131 GLY A C 1
ATOM 779 O O . GLY A 1 101 ? -1.121 37.336 12.293 1.00 10.56 131 GLY A O 1
ATOM 780 N N . ASP A 1 102 ? 0.679 36.435 11.234 1.00 13.76 132 ASP A N 1
ATOM 781 C CA . ASP A 1 102 ? 0.611 35.094 11.793 1.00 13.68 132 ASP A CA 1
ATOM 782 C C . ASP A 1 102 ? 1.217 35.056 13.204 1.00 14.11 132 ASP A C 1
ATOM 783 O O . ASP A 1 102 ? 1.882 36.001 13.647 1.00 13.01 132 ASP A O 1
ATOM 788 N N . TYR A 1 103 ? 0.956 33.942 13.874 1.00 11.53 133 TYR A N 1
ATOM 789 C CA . TYR A 1 103 ? 1.544 33.578 15.163 1.00 12.08 133 TYR A CA 1
ATOM 790 C C . TYR A 1 103 ? 3.031 33.281 14.993 1.00 12.84 133 TYR A C 1
ATOM 791 O O . TYR A 1 103 ? 3.424 32.566 14.054 1.00 13.03 133 TYR A O 1
ATOM 800 N N . TYR A 1 104 ? 3.829 33.806 15.931 1.00 12.39 134 TYR A N 1
ATOM 801 C CA . TYR A 1 104 ? 5.250 33.509 16.061 1.00 9.98 134 TYR A CA 1
ATOM 802 C C . TYR A 1 104 ? 5.586 32.799 17.373 1.00 13.67 134 TYR A C 1
ATOM 803 O O . TYR A 1 104 ? 4.978 33.084 18.438 1.00 13.55 134 TYR A O 1
ATOM 812 N N . ALA A 1 105 ? 6.540 31.882 17.282 1.00 13.58 135 ALA A N 1
ATOM 813 C CA . ALA A 1 105 ? 7.204 31.273 18.446 1.00 15.42 135 ALA A CA 1
ATOM 814 C C . ALA A 1 105 ? 8.512 32.026 18.699 1.00 16.17 135 ALA A C 1
ATOM 815 O O . ALA A 1 105 ? 8.981 32.807 17.848 1.00 16.72 135 ALA A O 1
ATOM 817 N N . ASP A 1 106 ? 9.086 31.824 19.880 1.00 18.26 136 ASP A N 1
ATOM 818 C CA . ASP A 1 106 ? 10.320 32.498 20.282 1.00 19.10 136 ASP A CA 1
ATOM 819 C C . ASP A 1 106 ? 11.401 31.482 20.616 1.00 20.97 136 ASP A C 1
ATOM 820 O O . ASP A 1 106 ? 11.130 30.297 20.772 1.00 20.16 136 ASP A O 1
ATOM 825 N N . ASN A 1 107 ? 12.628 31.968 20.686 1.00 21.30 137 ASN A N 1
ATOM 826 C CA .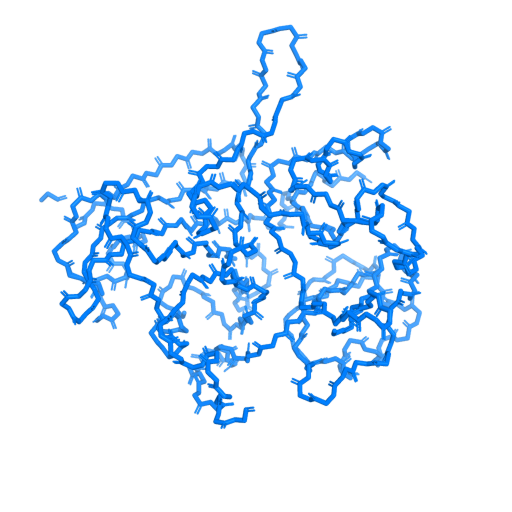 ASN A 1 107 ? 13.789 31.161 21.097 1.00 24.27 137 ASN A CA 1
ATOM 827 C C . ASN A 1 107 ? 13.978 29.913 20.230 1.00 25.51 137 ASN A C 1
ATOM 828 O O . ASN A 1 107 ? 13.873 28.795 20.732 1.00 26.02 137 ASN A O 1
ATOM 833 N N . PRO A 1 108 ? 14.259 30.096 18.934 1.00 22.80 138 PRO A N 1
ATOM 834 C CA . PRO A 1 108 ? 14.429 31.372 18.256 1.00 20.72 138 PRO A CA 1
ATOM 835 C C . PRO A 1 108 ? 13.117 31.896 17.671 1.00 18.44 138 PRO A C 1
ATOM 836 O O . PRO A 1 108 ? 12.171 31.141 17.520 1.00 18.98 138 PRO A O 1
ATOM 840 N N . ARG A 1 109 ? 13.084 33.179 17.337 1.00 17.89 139 ARG A N 1
ATOM 841 C CA . ARG A 1 109 ? 11.906 33.767 16.703 1.00 16.49 139 ARG A CA 1
ATOM 842 C C . ARG A 1 109 ? 11.646 33.075 15.371 1.00 15.77 139 ARG A C 1
ATOM 843 O O . ARG A 1 109 ? 12.530 33.038 14.515 1.00 16.59 139 ARG A O 1
ATOM 851 N N . ARG A 1 110 ? 10.451 32.515 15.219 1.00 14.55 140 ARG A N 1
ATOM 852 C CA . ARG A 1 110 ? 10.068 31.781 14.013 1.00 17.98 140 ARG A CA 1
ATOM 853 C C . ARG A 1 110 ? 8.558 31.690 13.847 1.00 16.77 140 ARG A C 1
ATOM 854 O O . ARG A 1 110 ? 7.814 31.570 14.819 1.00 15.07 140 ARG A O 1
ATOM 862 N N . VAL A 1 111 ? 8.126 31.818 12.598 1.00 15.58 141 VAL A N 1
ATOM 863 C CA . VAL A 1 111 ? 6.710 31.796 12.253 1.00 14.60 141 VAL A CA 1
ATOM 864 C C . VAL A 1 111 ? 6.139 30.401 12.463 1.00 13.43 141 VAL A C 1
ATOM 865 O O . VAL A 1 111 ? 6.829 29.402 12.231 1.00 13.27 141 VAL A O 1
ATOM 877 N N . GLY A 1 113 ? 2.868 29.267 11.265 1.00 12.48 143 GLY A N 1
ATOM 878 C CA . GLY A 1 113 ? 2.049 28.750 10.191 1.00 13.33 143 GLY A CA 1
ATOM 879 C C . GLY A 1 113 ? 2.842 28.757 8.911 1.00 13.66 143 GLY A C 1
ATOM 880 O O . GLY A 1 113 ? 4.042 29.086 8.898 1.00 12.03 143 GLY A O 1
ATOM 881 N N . LEU A 1 114 ? 2.164 28.421 7.821 1.00 13.21 144 LEU A N 1
ATOM 882 C CA . LEU A 1 114 ? 2.776 28.480 6.513 1.00 11.92 144 LEU A CA 1
ATOM 883 C C . LEU A 1 114 ? 3.100 29.931 6.186 1.00 11.86 144 LEU A C 1
ATOM 884 O O . LEU A 1 114 ? 2.353 30.832 6.544 1.00 12.33 144 LEU A O 1
ATOM 889 N N . PHE A 1 115 ? 4.229 30.178 5.509 1.00 12.51 145 PHE A N 1
ATOM 890 C CA . PHE A 1 115 ? 4.588 31.544 5.135 1.00 13.14 145 PHE A CA 1
ATOM 891 C C . PHE A 1 115 ? 5.344 31.453 3.810 1.00 13.97 145 PHE A C 1
ATOM 892 O O . PHE A 1 115 ? 6.468 30.939 3.769 1.00 12.64 145 PHE A O 1
ATOM 900 N N . TYR A 1 116 ? 4.714 31.967 2.758 1.00 11.64 146 TYR A N 1
ATOM 901 C CA . TYR A 1 116 ? 5.320 32.099 1.441 1.00 12.45 146 TYR A CA 1
ATOM 902 C C . TYR A 1 116 ? 5.150 33.544 1.005 1.00 11.78 146 TYR A C 1
ATOM 903 O O . TYR A 1 116 ? 4.127 34.199 1.287 1.00 11.41 146 TYR A O 1
ATOM 912 N N . LYS A 1 117 ? 6.139 34.055 0.285 1.00 11.27 147 LYS A N 1
ATOM 913 C CA . LYS A 1 117 ? 6.043 35.417 -0.186 1.00 13.06 147 LYS A CA 1
ATOM 914 C C . LYS A 1 117 ? 6.808 35.519 -1.490 1.00 14.09 147 LYS A C 1
ATOM 915 O O . LYS A 1 117 ? 7.959 35.124 -1.553 1.00 14.39 147 LYS A O 1
ATOM 921 N N . ASP A 1 118 ? 6.141 36.008 -2.542 1.00 12.06 148 ASP A N 1
ATOM 922 C CA . ASP A 1 118 ? 6.755 36.155 -3.896 1.00 14.97 148 ASP A CA 1
ATOM 923 C C . ASP A 1 118 ? 7.270 34.825 -4.471 1.00 13.41 148 ASP A C 1
ATOM 924 O O . ASP A 1 118 ? 8.255 34.784 -5.211 1.00 14.16 148 ASP A O 1
ATOM 929 N N . GLY A 1 119 ? 6.598 33.733 -4.116 1.00 14.64 149 GLY A N 1
ATOM 930 C CA . GLY A 1 119 ? 6.970 32.401 -4.553 1.00 16.18 149 GLY A CA 1
ATOM 931 C C . GLY A 1 119 ? 8.076 31.747 -3.730 1.00 16.81 149 GLY A C 1
ATOM 932 O O . GLY A 1 119 ? 8.456 30.613 -4.008 1.00 19.96 149 GLY A O 1
ATOM 933 N N . VAL A 1 120 ? 8.562 32.450 -2.717 1.00 14.57 150 VAL A N 1
ATOM 934 C CA . VAL A 1 120 ? 9.647 31.972 -1.872 1.00 13.99 150 VAL A CA 1
ATOM 935 C C . VAL A 1 120 ? 9.060 31.432 -0.566 1.00 14.29 150 VAL A C 1
ATOM 936 O O . VAL A 1 120 ? 8.273 32.111 0.105 1.00 14.73 150 VAL A O 1
ATOM 940 N N . CYS A 1 121 ? 9.491 30.227 -0.209 1.00 12.32 151 CYS A N 1
ATOM 941 C CA . CYS A 1 121 ? 9.115 29.622 1.059 1.00 13.20 151 CYS A CA 1
ATOM 942 C C . CYS A 1 121 ? 9.913 30.275 2.179 1.00 13.45 151 CYS A C 1
ATOM 943 O O . CYS A 1 121 ? 11.149 30.270 2.150 1.00 12.75 151 CYS A O 1
ATOM 946 N N . ILE A 1 122 ? 9.196 30.853 3.140 1.00 13.33 152 ILE A N 1
ATOM 947 C CA . ILE A 1 122 ? 9.778 31.318 4.394 1.00 13.08 152 ILE A CA 1
ATOM 948 C C . ILE A 1 122 ? 9.585 30.264 5.475 1.00 13.97 152 ILE A C 1
ATOM 949 O O . ILE A 1 122 ? 10.517 29.993 6.220 1.00 13.39 152 ILE A O 1
ATOM 954 N N . ASN A 1 123 ? 8.393 29.658 5.526 1.00 14.10 153 ASN A N 1
ATOM 955 C CA . ASN A 1 123 ? 8.143 28.458 6.311 1.00 12.87 153 ASN A CA 1
ATOM 956 C C . ASN A 1 123 ? 7.196 27.509 5.598 1.00 13.07 153 ASN A C 1
ATOM 957 O O . ASN A 1 123 ? 6.071 27.883 5.264 1.00 14.41 153 ASN A O 1
ATOM 962 N N . SER A 1 124 ? 7.629 26.262 5.426 1.00 13.90 154 SER A N 1
ATOM 963 C CA . SER A 1 124 ? 6.723 25.188 5.028 1.00 13.74 154 SER A CA 1
ATOM 964 C C . SER A 1 124 ? 6.386 24.243 6.199 1.00 15.98 154 SER A C 1
ATOM 965 O O . SER A 1 124 ? 5.497 23.420 6.053 1.00 16.79 154 SER A O 1
ATOM 968 N N . GLN A 1 125 ? 7.122 24.337 7.321 1.00 14.71 155 GLN A N 1
ATOM 969 C CA . GLN A 1 125 ? 7.008 23.386 8.419 1.00 16.79 155 GLN A CA 1
ATOM 970 C C . GLN A 1 125 ? 6.089 23.991 9.481 1.00 17.10 155 GLN A C 1
ATOM 971 O O . GLN A 1 125 ? 6.526 24.468 10.517 1.00 15.34 155 GLN A O 1
ATOM 977 N N . TYR A 1 126 ? 4.800 24.013 9.192 1.00 17.59 156 TYR A N 1
ATOM 978 C CA . TYR A 1 126 ? 3.869 24.655 10.109 1.00 15.90 156 TYR A CA 1
ATOM 979 C C . TYR A 1 126 ? 3.757 23.859 11.408 1.00 16.71 156 TYR A C 1
ATOM 980 O O . TYR A 1 126 ? 3.840 22.613 11.409 1.00 17.07 156 TYR A O 1
ATOM 989 N N . PHE A 1 127 ? 3.558 24.555 12.510 1.00 14.90 157 PHE A N 1
ATOM 990 C CA . PHE A 1 127 ? 3.474 23.895 13.815 1.00 16.24 157 PHE A CA 1
ATOM 991 C C . PHE A 1 127 ? 2.157 23.100 13.925 1.00 17.58 157 PHE A C 1
ATOM 992 O O . PHE A 1 127 ? 1.182 23.376 13.221 1.00 14.96 157 PHE A O 1
ATOM 1000 N N . GLU A 1 128 ? 2.146 22.134 14.829 1.00 19.51 158 GLU A N 1
ATOM 1001 C CA A GLU A 1 128 ? 0.948 21.352 15.102 0.50 18.84 158 GLU A CA 1
ATOM 1002 C CA B GLU A 1 128 ? 0.951 21.350 15.086 0.50 19.52 158 GLU A CA 1
ATOM 1003 C C . GLU A 1 128 ? -0.234 22.271 15.359 1.00 18.13 158 GLU A C 1
ATOM 1004 O O . GLU A 1 128 ? -0.178 23.142 16.241 1.00 18.05 158 GLU A O 1
ATOM 1015 N N . GLY A 1 129 ? -1.303 22.058 14.607 1.00 17.50 159 GLY A N 1
ATOM 1016 C CA . GLY A 1 129 ? -2.513 22.867 14.709 1.00 18.88 159 GLY A CA 1
ATOM 1017 C C . GLY A 1 129 ? -2.527 24.151 13.885 1.00 16.64 159 GLY A C 1
ATOM 1018 O O . GLY A 1 129 ? -3.587 24.732 13.670 1.00 15.46 159 GLY A O 1
ATOM 1019 N N . HIS A 1 130 ? -1.357 24.603 13.425 1.00 15.55 160 HIS A N 1
ATOM 1020 C CA . HIS A 1 130 ? -1.235 25.891 12.760 1.00 13.50 160 HIS A CA 1
ATOM 1021 C C . HIS A 1 130 ? -1.430 25.730 11.254 1.00 15.48 160 HIS A C 1
ATOM 1022 O O . HIS A 1 130 ? -0.542 25.976 10.441 1.00 14.66 160 HIS A O 1
ATOM 1029 N N . ASP A 1 131 ? -2.660 25.334 10.932 1.00 14.71 161 ASP A N 1
ATOM 1030 C CA . ASP A 1 131 ? -3.030 24.705 9.692 1.00 17.50 161 ASP A CA 1
ATOM 1031 C C . ASP A 1 131 ? -3.735 25.659 8.759 1.00 16.54 161 ASP A C 1
ATOM 1032 O O . ASP A 1 131 ? -3.928 25.324 7.592 1.00 15.62 161 ASP A O 1
ATOM 1037 N N . GLU A 1 132 ? -4.202 26.791 9.283 1.00 13.05 162 GLU A N 1
ATOM 1038 C CA . GLU A 1 132 ? -4.994 27.730 8.483 1.00 11.56 162 GLU A CA 1
ATOM 1039 C C . GLU A 1 132 ? -4.109 28.601 7.592 1.00 12.91 162 GLU A C 1
ATOM 1040 O O . GLU A 1 132 ? -3.021 28.993 7.988 1.00 13.44 162 GLU A O 1
ATOM 1046 N N . VAL A 1 133 ? -4.601 28.935 6.396 1.00 12.88 163 VAL A N 1
ATOM 1047 C CA A VAL A 1 133 ? -3.836 29.787 5.494 0.60 12.22 163 VAL A CA 1
ATOM 1048 C CA B VAL A 1 133 ? -3.841 29.793 5.464 0.40 12.68 163 VAL A CA 1
ATOM 1049 C C . VAL A 1 133 ? -4.705 30.649 4.566 1.00 12.94 163 VAL A C 1
ATOM 1050 O O . VAL A 1 133 ? -5.762 30.213 4.093 1.00 15.03 163 VAL A O 1
ATOM 1057 N N . LEU A 1 134 ? -4.244 31.864 4.339 1.00 11.82 164 LEU A N 1
ATOM 1058 C CA . LEU A 1 134 ? -4.701 32.750 3.263 1.00 12.00 164 LEU A CA 1
ATOM 1059 C C . LEU A 1 134 ? -3.598 32.695 2.204 1.00 14.10 164 LEU A C 1
ATOM 1060 O O . LEU A 1 134 ? -2.431 32.949 2.514 1.00 14.43 164 LEU A O 1
ATOM 1065 N N . TYR A 1 135 ? -3.942 32.324 0.974 1.00 12.06 165 TYR A N 1
ATOM 1066 C CA . TYR A 1 135 ? -2.920 32.164 -0.057 1.00 12.45 165 TYR A CA 1
ATOM 1067 C C . TYR A 1 135 ? -3.330 32.701 -1.403 1.00 13.79 165 TYR A C 1
ATOM 1068 O O . TYR A 1 135 ? -4.497 32.925 -1.671 1.00 13.67 165 TYR A O 1
ATOM 1077 N N . GLN A 1 136 ? -2.326 32.954 -2.234 1.00 14.38 166 GLN A N 1
ATOM 1078 C CA . GLN A 1 136 ? -2.535 33.401 -3.590 1.00 13.28 166 GLN A CA 1
ATOM 1079 C C . GLN A 1 136 ? -1.615 32.619 -4.499 1.00 13.64 166 GLN A C 1
ATOM 1080 O O . GLN A 1 136 ? -0.449 32.382 -4.156 1.00 12.57 166 GLN A O 1
ATOM 1086 N N . LEU A 1 137 ? -2.158 32.214 -5.635 1.00 14.66 167 LEU A N 1
ATOM 1087 C CA . LEU A 1 137 ? -1.400 31.546 -6.665 1.00 14.14 167 LEU A CA 1
ATOM 1088 C C . LEU A 1 137 ? -0.788 32.530 -7.641 1.00 15.48 167 LEU A C 1
ATOM 1089 O O . LEU A 1 137 ? -1.145 33.721 -7.680 1.00 15.22 167 LEU A O 1
ATOM 1094 N N . LYS A 1 138 ? 0.169 32.046 -8.427 1.00 15.98 168 LYS A N 1
ATOM 1095 C CA . LYS A 1 138 ? 0.851 32.902 -9.382 1.00 15.07 168 LYS A CA 1
ATOM 1096 C C . LYS A 1 138 ? -0.112 33.438 -10.452 1.00 19.30 168 LYS A C 1
ATOM 1097 O O . LYS A 1 138 ? 0.163 34.471 -11.087 1.00 19.66 168 LYS A O 1
ATOM 1103 N N . ASN A 1 139 ? -1.218 32.734 -10.654 1.00 18.33 169 ASN A N 1
ATOM 1104 C CA . ASN A 1 139 ? -2.262 33.190 -11.570 1.00 20.70 169 ASN A CA 1
ATOM 1105 C C . ASN A 1 139 ? -3.158 34.286 -10.994 1.00 20.58 169 ASN A C 1
ATOM 1106 O O . ASN A 1 139 ? -4.092 34.714 -11.673 1.00 21.51 169 ASN A O 1
ATOM 1111 N N . GLY A 1 140 ? -2.896 34.749 -9.762 1.00 18.31 170 GLY A N 1
ATOM 1112 C CA . GLY A 1 140 ? -3.641 35.860 -9.172 1.00 17.38 170 GLY A CA 1
ATOM 1113 C C . GLY A 1 140 ? -4.827 35.451 -8.300 1.00 15.78 170 GLY A C 1
ATOM 1114 O O . GLY A 1 140 ? -5.373 36.284 -7.574 1.00 17.22 170 GLY A O 1
ATOM 1115 N N . GLU A 1 141 ? -5.200 34.180 -8.325 1.00 16.52 171 GLU A N 1
ATOM 1116 C CA . GLU A 1 141 ? -6.352 33.704 -7.557 1.00 16.49 171 GLU A CA 1
ATOM 1117 C C . GLU A 1 141 ? -6.041 33.588 -6.069 1.00 15.06 171 GLU A C 1
ATOM 1118 O O . GLU A 1 141 ? -5.009 33.046 -5.703 1.00 15.33 171 GLU A O 1
ATOM 1124 N N . THR A 1 142 ? -6.952 34.074 -5.222 1.00 13.39 172 THR A N 1
ATOM 1125 C CA . THR A 1 142 ? -6.782 34.065 -3.774 1.00 14.07 172 THR A CA 1
ATOM 1126 C C . THR A 1 142 ? -7.756 33.066 -3.129 1.00 15.88 172 THR A C 1
ATOM 1127 O O . THR A 1 142 ? -8.911 32.948 -3.552 1.00 14.44 172 THR A O 1
ATOM 1131 N N . TYR A 1 143 ? -7.267 32.341 -2.123 1.00 14.73 173 TYR A N 1
ATOM 1132 C CA . TYR A 1 143 ? -8.041 31.332 -1.401 1.00 16.12 173 TYR A CA 1
ATOM 1133 C C . TYR A 1 143 ? -7.790 31.416 0.097 1.00 16.34 173 TYR A C 1
ATOM 1134 O O . TYR A 1 143 ? -6.741 31.901 0.541 1.00 13.64 173 TYR A O 1
ATOM 1143 N N . VAL A 1 144 ? -8.758 30.925 0.874 1.00 15.21 174 VAL A N 1
ATOM 1144 C CA . VAL A 1 144 ? -8.596 30.691 2.303 1.00 14.45 174 VAL A CA 1
ATOM 1145 C C . VAL A 1 144 ? -8.856 29.207 2.566 1.00 17.36 174 VAL A C 1
ATOM 1146 O O . VAL A 1 144 ? -9.890 28.704 2.156 1.00 16.74 174 VAL A O 1
ATOM 1150 N N . GLY A 1 145 ? -7.914 28.512 3.232 1.00 14.05 175 GLY A N 1
ATOM 1151 C CA . GLY A 1 145 ? -7.987 27.089 3.379 1.00 15.33 175 GLY A CA 1
ATOM 1152 C C . GLY A 1 145 ? -6.962 26.539 4.342 1.00 15.21 175 GLY A C 1
ATOM 1153 O O . GL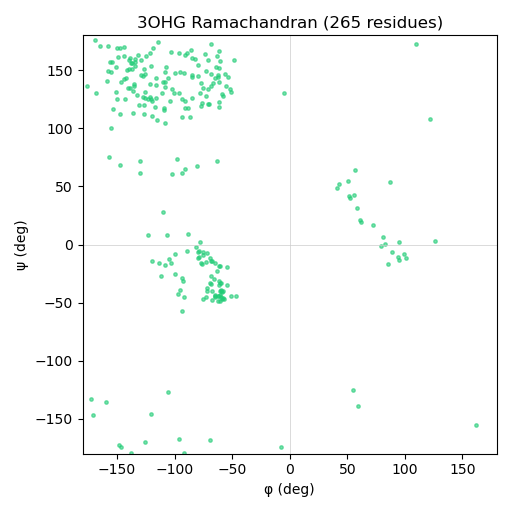Y A 1 145 ? -6.588 27.208 5.300 1.00 13.52 175 GLY A O 1
ATOM 1154 N N . GLN A 1 146 ? -6.500 25.333 4.048 1.00 15.88 176 GLN A N 1
ATOM 1155 C CA . GLN A 1 146 ? -5.580 24.608 4.889 1.00 16.31 176 GLN A CA 1
ATOM 1156 C C . GLN A 1 146 ? -4.209 24.579 4.240 1.00 16.01 176 GLN A C 1
ATOM 1157 O O . GLN A 1 146 ? -4.094 24.581 3.013 1.00 16.76 176 GLN A O 1
ATOM 1163 N N . ALA A 1 147 ? -3.170 24.560 5.076 1.00 16.85 177 ALA A N 1
ATOM 1164 C CA . ALA A 1 147 ? -1.793 24.613 4.609 1.00 15.60 177 ALA A CA 1
ATOM 1165 C C . ALA A 1 147 ? -1.470 23.579 3.525 1.00 17.57 177 ALA A C 1
ATOM 1166 O O . ALA A 1 147 ? -0.828 23.919 2.526 1.00 15.30 177 ALA A O 1
ATOM 1168 N N . ASP A 1 148 ? -1.914 22.330 3.677 1.00 16.57 178 ASP A N 1
ATOM 1169 C CA . ASP A 1 148 ? -1.578 21.315 2.670 1.00 19.92 178 ASP A CA 1
ATOM 1170 C C . ASP A 1 148 ? -2.198 21.587 1.313 1.00 19.13 178 ASP A C 1
ATOM 1171 O O . ASP A 1 148 ? -1.621 21.203 0.280 1.00 19.03 178 ASP A O 1
ATOM 1176 N N . GLU A 1 149 ? -3.357 22.237 1.312 1.00 17.93 179 GLU A N 1
ATOM 1177 C CA . GLU A 1 149 ? -4.015 22.659 0.086 1.00 17.08 179 GLU A CA 1
ATOM 1178 C C . GLU A 1 149 ? -3.191 23.691 -0.657 1.00 17.86 179 GLU A C 1
ATOM 1179 O O . GLU A 1 149 ? -3.080 23.638 -1.884 1.00 18.76 179 GLU A O 1
ATOM 1185 N N . ALA A 1 150 ? -2.639 24.656 0.077 1.00 15.73 180 ALA A N 1
ATOM 1186 C CA . ALA A 1 150 ? -1.724 25.638 -0.528 1.00 15.41 180 ALA A CA 1
ATOM 1187 C C . ALA A 1 150 ? -0.473 24.970 -1.082 1.00 16.30 180 ALA A C 1
ATOM 1188 O O . ALA A 1 150 ? -0.072 25.243 -2.208 1.00 17.72 180 ALA A O 1
ATOM 1190 N N . LEU A 1 151 ? 0.145 24.112 -0.274 1.00 17.26 181 LEU A N 1
ATOM 1191 C CA . LEU A 1 151 ? 1.400 23.428 -0.625 1.00 16.94 181 LEU A CA 1
ATOM 1192 C C . LEU A 1 151 ? 1.264 22.549 -1.844 1.00 18.61 181 LEU A C 1
ATOM 1193 O O . LEU A 1 151 ? 2.221 22.411 -2.615 1.00 18.72 181 LEU A O 1
ATOM 1198 N N . ALA A 1 152 ? 0.065 21.988 -2.033 1.00 18.30 182 ALA A N 1
ATOM 1199 C CA . ALA A 1 152 ? -0.207 21.104 -3.167 1.00 20.58 182 ALA A CA 1
ATOM 1200 C C . ALA A 1 152 ? -0.038 21.801 -4.505 1.00 21.31 182 ALA A C 1
ATOM 1201 O O . ALA A 1 152 ? 0.130 21.125 -5.529 1.00 23.49 182 ALA A O 1
ATOM 1203 N N . HIS A 1 153 ? -0.057 23.134 -4.511 1.00 18.40 183 HIS A N 1
ATOM 1204 C CA . HIS A 1 153 ? 0.185 23.903 -5.741 1.00 18.86 183 HIS A CA 1
ATOM 1205 C C . HIS A 1 153 ? 1.641 24.026 -6.128 1.00 20.67 183 HIS A C 1
ATOM 1206 O O . HIS A 1 153 ? 1.951 24.594 -7.181 1.00 22.19 183 HIS A O 1
ATOM 1213 N N . GLU A 1 154 ? 2.534 23.537 -5.269 1.00 21.29 184 GLU A N 1
ATOM 1214 C CA . GLU A 1 154 ? 3.968 23.439 -5.578 1.00 23.54 184 GLU A CA 1
ATOM 1215 C C . GLU A 1 154 ? 4.506 24.803 -5.990 1.00 22.38 184 GLU A C 1
ATOM 1216 O O . GLU A 1 154 ? 4.320 25.776 -5.254 1.00 19.29 184 GLU A O 1
ATOM 1222 N N . ALA A 1 155 ? 5.132 24.895 -7.170 1.00 20.96 185 ALA A N 1
ATOM 1223 C CA . ALA A 1 155 ? 5.781 26.142 -7.584 1.00 21.24 185 ALA A CA 1
ATOM 1224 C C . ALA A 1 155 ? 4.774 27.222 -8.026 1.00 20.85 185 ALA A C 1
ATOM 1225 O O . ALA A 1 155 ? 5.160 28.374 -8.211 1.00 19.36 185 ALA A O 1
ATOM 1227 N N . ASN A 1 156 ? 3.501 26.865 -8.162 1.00 18.67 186 ASN A N 1
ATOM 1228 C CA . ASN A 1 156 ? 2.463 27.855 -8.425 1.00 19.23 186 ASN A CA 1
ATOM 1229 C C . ASN A 1 156 ? 1.989 28.640 -7.186 1.00 17.46 186 ASN A C 1
ATOM 1230 O O . ASN A 1 156 ? 1.235 29.608 -7.338 1.00 17.49 186 ASN A O 1
ATOM 1235 N N . LEU A 1 157 ? 2.455 28.268 -5.994 1.00 16.29 187 LEU A N 1
ATOM 1236 C CA . LEU A 1 157 ? 2.089 29.019 -4.782 1.00 14.89 187 LEU A CA 1
ATOM 1237 C C . LEU A 1 157 ? 2.912 30.317 -4.744 1.00 16.30 187 LEU A C 1
ATOM 1238 O O . LEU A 1 157 ? 4.150 30.260 -4.743 1.00 16.79 187 LEU A O 1
ATOM 1243 N N . LEU A 1 158 ? 2.250 31.485 -4.763 1.00 15.44 188 LEU A N 1
ATOM 1244 C CA . LEU A 1 158 ? 2.931 32.770 -4.735 1.00 13.94 188 LEU A CA 1
ATOM 1245 C C . LEU A 1 158 ? 3.057 33.274 -3.316 1.00 14.42 188 LEU A C 1
ATOM 1246 O O . LEU A 1 158 ? 4.150 33.481 -2.809 1.00 13.96 188 LEU A O 1
ATOM 1251 N N . HIS A 1 159 ? 1.921 33.415 -2.633 1.00 11.94 189 HIS A N 1
ATOM 1252 C CA . HIS A 1 159 ? 1.889 33.978 -1.296 1.00 11.51 189 HIS A CA 1
ATOM 1253 C C . HIS A 1 159 ? 1.107 33.046 -0.363 1.00 11.86 189 HIS A C 1
ATOM 1254 O O . HIS A 1 159 ? 0.114 32.434 -0.776 1.00 13.15 189 HIS A O 1
ATOM 1261 N N . ALA A 1 160 ? 1.519 32.987 0.896 1.00 10.49 190 ALA A N 1
ATOM 1262 C CA . ALA A 1 160 ? 0.752 32.314 1.942 1.00 11.52 190 ALA A CA 1
ATOM 1263 C C . ALA A 1 160 ? 1.027 32.978 3.268 1.00 11.27 190 ALA A C 1
ATOM 1264 O O . ALA A 1 160 ? 2.168 33.148 3.669 1.00 9.89 190 ALA A O 1
ATOM 1266 N N . LEU A 1 161 ? -0.051 33.289 3.975 1.00 12.78 191 LEU A N 1
ATOM 1267 C CA . LEU A 1 161 ? 0.008 33.856 5.306 1.00 11.95 191 LEU A CA 1
ATOM 1268 C C . LEU A 1 161 ? -0.791 32.922 6.221 1.00 12.64 191 LEU A C 1
ATOM 1269 O O . LEU A 1 161 ? -1.950 32.613 5.948 1.00 14.00 191 LEU A O 1
ATOM 1274 N N . GLY A 1 162 ? -0.154 32.460 7.287 1.00 12.03 192 GLY A N 1
ATOM 1275 C CA . GLY A 1 162 ? -0.751 31.478 8.177 1.00 11.72 192 GLY A CA 1
ATOM 1276 C C . GLY A 1 162 ? -1.640 32.069 9.245 1.00 12.67 192 GLY A C 1
ATOM 1277 O O . GLY A 1 162 ? -1.556 33.264 9.573 1.00 11.94 192 GLY A O 1
ATOM 1278 N N . GLY A 1 163 ? -2.487 31.211 9.797 1.00 12.74 193 GLY A N 1
ATOM 1279 C CA . GLY A 1 163 ? -3.374 31.560 10.898 1.00 11.99 193 GLY A CA 1
ATOM 1280 C C . GLY A 1 163 ? -3.603 30.345 11.783 1.00 13.17 193 GLY A C 1
ATOM 1281 O O . GLY A 1 163 ? -2.981 29.292 11.600 1.00 12.96 193 GLY A O 1
ATOM 1282 N N . TYR A 1 164 ? -4.519 30.493 12.726 1.00 11.40 194 TYR A N 1
ATOM 1283 C CA . TYR A 1 164 ? -4.777 29.478 13.740 1.00 13.29 194 TYR A CA 1
ATOM 1284 C C . TYR A 1 164 ? -6.203 29.660 14.233 1.00 12.49 194 TYR A C 1
ATOM 1285 O O . TYR A 1 164 ? -6.491 30.571 15.010 1.00 12.63 194 TYR A O 1
ATOM 1294 N N . GLY A 1 165 ? -7.095 28.825 13.715 1.00 12.98 195 GLY A N 1
ATOM 1295 C CA . GLY A 1 165 ? -8.515 28.895 14.004 1.00 15.50 195 GLY A CA 1
ATOM 1296 C C . GLY A 1 165 ? -9.240 29.070 12.685 1.00 13.94 195 GLY A C 1
ATOM 1297 O O . GLY A 1 165 ? -9.122 30.110 12.036 1.00 12.53 195 GLY A O 1
ATOM 1298 N N . LEU A 1 166 ? -9.933 28.019 12.240 1.00 13.70 196 LEU A N 1
ATOM 1299 C CA . LEU A 1 166 ? -10.775 28.120 11.055 1.00 12.34 196 LEU A CA 1
ATOM 1300 C C . LEU A 1 166 ? -12.139 28.580 11.530 1.00 13.90 196 LEU A C 1
ATOM 1301 O O . LEU A 1 166 ? -12.783 27.900 12.325 1.00 13.93 196 LEU A O 1
ATOM 1306 N N . LEU A 1 167 ? -12.548 29.748 11.066 1.00 11.76 197 LEU A N 1
ATOM 1307 C CA . LEU A 1 167 ? -13.734 30.425 11.554 1.00 10.08 197 LEU A CA 1
ATOM 1308 C C . LEU A 1 167 ? -14.994 30.086 10.755 1.00 11.48 197 LEU A C 1
ATOM 1309 O O . LEU A 1 167 ? -16.069 29.818 11.335 1.00 12.80 197 LEU A O 1
ATOM 1314 N N . VAL A 1 168 ? -14.876 30.102 9.431 1.00 12.40 198 VAL A N 1
ATOM 1315 C CA . VAL A 1 168 ? -15.995 29.817 8.545 1.00 12.03 198 VAL A CA 1
ATOM 1316 C C . VAL A 1 168 ? -15.452 28.902 7.458 1.00 12.40 198 VAL A C 1
ATOM 1317 O O . VAL A 1 168 ? -14.371 29.142 6.904 1.00 13.12 198 VAL A O 1
ATOM 1321 N N . LYS A 1 169 ? -16.180 27.822 7.182 1.00 11.66 199 LYS A N 1
ATOM 1322 C CA . LYS A 1 169 ? -15.775 26.884 6.163 1.00 12.11 199 LYS A CA 1
ATOM 1323 C C . LYS A 1 169 ? -16.977 26.616 5.246 1.00 14.32 199 LYS A C 1
ATOM 1324 O O . LYS A 1 169 ? -18.024 26.151 5.703 1.00 14.19 199 LYS A O 1
ATOM 1330 N N . ASP A 1 170 ? -16.817 26.928 3.960 1.00 14.96 200 ASP A N 1
ATOM 1331 C CA . ASP A 1 170 ? -17.890 26.810 2.958 1.00 17.80 200 ASP A CA 1
ATOM 1332 C C . ASP A 1 170 ? -19.252 27.279 3.484 1.00 17.29 200 ASP A C 1
ATOM 1333 O O . ASP A 1 170 ? -20.277 26.599 3.355 1.00 16.64 200 ASP A O 1
ATOM 1338 N N . GLY A 1 171 ? -19.232 28.471 4.084 1.00 15.96 201 GLY A N 1
ATOM 1339 C CA . GLY A 1 171 ? -20.410 29.170 4.519 1.00 16.59 201 GLY A CA 1
ATOM 1340 C C . GLY A 1 171 ? -20.996 28.745 5.848 1.00 17.63 201 GLY A C 1
ATOM 1341 O O . GLY A 1 171 ? -22.063 29.225 6.202 1.00 18.19 201 GLY A O 1
ATOM 1342 N N . VAL A 1 172 ? -20.309 27.853 6.568 1.00 13.01 202 VAL A N 1
ATOM 1343 C CA . VAL A 1 172 ? -20.797 27.336 7.845 1.00 13.38 202 VAL A CA 1
ATOM 1344 C C . VAL A 1 172 ? -19.836 27.767 8.944 1.00 13.39 202 VAL A C 1
ATOM 1345 O O . VAL A 1 172 ? -18.617 27.519 8.878 1.00 12.70 202 VAL A O 1
ATOM 1349 N N . VAL A 1 173 ? -20.384 28.413 9.960 1.00 12.77 203 VAL A N 1
ATOM 1350 C CA . VAL A 1 173 ? -19.614 28.805 11.128 1.00 12.00 203 VAL A CA 1
ATOM 1351 C C . VAL A 1 173 ? -18.999 27.572 11.782 1.00 14.19 203 VAL A C 1
ATOM 1352 O O . VAL A 1 173 ? -19.696 26.581 12.061 1.00 13.89 203 VAL A O 1
ATOM 1356 N N . GLN A 1 174 ? -17.690 27.651 12.033 1.00 12.96 204 GLN A N 1
ATOM 1357 C CA . GLN A 1 174 ? -16.936 26.584 12.685 1.00 12.57 204 GLN A CA 1
ATOM 1358 C C . GLN A 1 174 ? -16.800 26.803 14.187 1.00 13.82 204 GLN A C 1
ATOM 1359 O O . GLN A 1 174 ? -16.708 27.931 14.655 1.00 14.54 204 GLN A O 1
ATOM 1365 N N . ASN A 1 175 ? -16.743 25.704 14.936 1.00 12.40 205 ASN A N 1
ATOM 1366 C CA . ASN A 1 175 ? -16.477 25.781 16.355 1.00 12.10 205 ASN A CA 1
ATOM 1367 C C . ASN A 1 175 ? -15.696 24.573 16.822 1.00 12.24 205 ASN A C 1
ATOM 1368 O O . ASN A 1 175 ? -16.199 23.732 17.556 1.00 15.16 205 ASN A O 1
ATOM 1373 N N . PHE A 1 176 ? -14.441 24.518 16.369 1.00 14.55 206 PHE A N 1
ATOM 1374 C CA . PHE A 1 176 ? -13.512 23.449 16.695 1.00 13.71 206 PHE A CA 1
ATOM 1375 C C . PHE A 1 176 ? -12.179 24.032 17.185 1.00 16.49 206 PHE A C 1
ATOM 1376 O O . PHE A 1 176 ? -11.124 23.798 16.585 1.00 14.53 206 PHE A O 1
ATOM 1384 N N . TYR A 1 177 ? -12.269 24.776 18.292 1.00 14.52 207 TYR A N 1
ATOM 1385 C CA . TYR A 1 177 ? -11.176 25.550 18.845 1.00 15.42 207 TYR A CA 1
ATOM 1386 C C . TYR A 1 177 ? -10.629 24.900 20.113 1.00 16.50 207 TYR A C 1
ATOM 1387 O O . TYR A 1 177 ? -9.785 25.484 20.781 1.00 16.38 207 TYR A O 1
ATOM 1396 N N . GLU A 1 178 ? -11.082 23.679 20.438 1.00 16.68 208 GLU A N 1
ATOM 1397 C CA . GLU A 1 178 ? -10.882 23.125 21.769 1.00 20.04 208 GLU A CA 1
ATOM 1398 C C . GLU A 1 178 ? -9.427 22.798 22.115 1.00 19.45 208 GLU A C 1
ATOM 1399 O O . GLU A 1 178 ? -9.139 22.547 23.281 1.00 22.13 208 GLU A O 1
ATOM 1405 N N . GLU A 1 179 ? -8.545 22.774 21.118 1.00 18.31 209 GLU A N 1
ATOM 1406 C CA . GLU A 1 179 ? -7.121 22.516 21.336 1.00 21.47 209 GLU A CA 1
ATOM 1407 C C . GLU A 1 179 ? -6.320 23.816 21.502 1.00 21.62 209 GLU A C 1
ATOM 1408 O O . GLU A 1 179 ? -5.108 23.771 21.708 1.00 22.53 209 GLU A O 1
ATOM 1422 N N . GLY A 1 181 ? -6.538 26.229 23.781 1.00 18.55 211 GLY A N 1
ATOM 1423 C CA . GLY A 1 181 ? -6.321 26.683 25.153 1.00 19.93 211 GLY A CA 1
ATOM 1424 C C . GLY A 1 181 ? -6.919 28.048 25.412 1.00 16.42 211 GLY A C 1
ATOM 1425 O O . GLY A 1 181 ? -8.068 28.318 25.049 1.00 15.37 211 GLY A O 1
ATOM 1426 N N . ASP A 1 182 ? -6.135 28.912 26.038 1.00 16.53 212 ASP A N 1
ATOM 1427 C CA . ASP A 1 182 ? -6.637 30.217 26.507 1.00 20.08 212 ASP A CA 1
ATOM 1428 C C . ASP A 1 182 ? -6.967 31.176 25.355 1.00 17.40 212 ASP A C 1
ATOM 1429 O O . ASP A 1 182 ? -7.605 32.183 25.577 1.00 17.04 212 ASP A O 1
ATOM 1434 N N . LEU A 1 183 ? -6.554 30.849 24.140 1.00 16.38 213 LEU A N 1
ATOM 1435 C CA . LEU A 1 183 ? -6.986 31.611 22.963 1.00 15.47 213 LEU A CA 1
ATOM 1436 C C . LEU A 1 183 ? -8.501 31.571 22.780 1.00 14.88 213 LEU A C 1
ATOM 1437 O O . LEU A 1 183 ? -9.071 32.421 22.080 1.00 14.72 213 LEU A O 1
ATOM 1442 N N . GLN A 1 184 ? -9.162 30.607 23.420 1.00 14.33 214 GLN A N 1
ATOM 1443 C CA . GLN A 1 184 ? -10.633 30.535 23.347 1.00 17.04 214 GLN A CA 1
ATOM 1444 C C . GLN A 1 184 ? -11.365 31.561 24.219 1.00 16.03 214 GLN A C 1
ATOM 1445 O O . GLN A 1 184 ? -12.563 31.763 24.037 1.00 16.13 214 GLN A O 1
ATOM 1451 N N . ASN A 1 185 ? -10.680 32.161 25.191 1.00 14.72 215 ASN A N 1
ATOM 1452 C CA . ASN A 1 185 ? -11.276 33.233 25.987 1.00 16.53 215 ASN A CA 1
ATOM 1453 C C . ASN A 1 185 ? -11.477 34.468 25.109 1.00 15.96 215 ASN A C 1
ATOM 1454 O O . ASN A 1 185 ? -11.040 34.479 23.941 1.00 16.72 215 ASN A O 1
ATOM 1459 N N . THR A 1 186 ? -12.160 35.494 25.640 1.00 14.57 216 THR A N 1
ATOM 1460 C CA . THR A 1 186 ? -12.295 36.741 24.906 1.00 13.74 216 THR A CA 1
ATOM 1461 C C . THR A 1 186 ? -10.871 37.326 24.693 1.00 13.33 216 THR A C 1
ATOM 1462 O O . THR A 1 186 ? -10.011 37.291 25.592 1.00 12.20 216 THR A O 1
ATOM 1466 N N . HIS A 1 187 ? -10.661 37.859 23.497 1.00 12.24 217 HIS A N 1
ATOM 1467 C CA . HIS A 1 187 ? -9.416 38.525 23.127 1.00 13.06 217 HIS A CA 1
ATOM 1468 C C . HIS A 1 187 ? -9.630 39.538 22.015 1.00 12.27 217 HIS A C 1
ATOM 1469 O O . HIS A 1 187 ? -10.593 39.444 21.246 1.00 13.09 217 HIS A O 1
ATOM 1476 N N . PRO A 1 188 ? -8.712 40.520 21.917 1.00 10.08 218 PRO A N 1
ATOM 1477 C CA . PRO A 1 188 ? -8.562 41.208 20.636 1.00 11.14 218 PRO A CA 1
ATOM 1478 C C . PRO A 1 188 ? -8.266 40.186 19.550 1.00 11.43 218 PRO A C 1
ATOM 1479 O O . PRO A 1 188 ? -7.630 39.176 19.817 1.00 11.83 218 PRO A O 1
ATOM 1483 N N . ARG A 1 189 ? -8.754 40.445 18.332 1.00 12.26 219 ARG A N 1
ATOM 1484 C CA . ARG A 1 189 ? -8.576 39.530 17.206 1.00 11.83 219 ARG A CA 1
ATOM 1485 C C . ARG A 1 189 ? -8.266 40.277 15.915 1.00 11.07 219 ARG A C 1
ATOM 1486 O O . ARG A 1 189 ? -8.754 41.403 15.710 1.00 10.69 219 ARG A O 1
ATOM 1494 N N . THR A 1 190 ? -7.528 39.601 15.031 1.00 10.69 220 THR A N 1
ATOM 1495 C CA . THR A 1 190 ? -7.340 40.005 13.653 1.00 8.98 220 THR A CA 1
ATOM 1496 C C . THR A 1 190 ? -7.757 38.802 12.839 1.00 11.17 220 THR A C 1
ATOM 1497 O O . THR A 1 190 ? -7.357 37.681 13.177 1.00 11.32 220 THR A O 1
ATOM 1501 N N . SER A 1 191 ? -8.607 38.993 11.825 1.00 10.26 221 SER A N 1
ATOM 1502 C CA . SER A 1 191 ? -9.045 37.863 11.011 1.00 11.38 221 SER A CA 1
ATOM 1503 C C . SER A 1 191 ? -9.339 38.253 9.596 1.00 12.13 221 SER A C 1
ATOM 1504 O O . SER A 1 191 ? -9.472 39.438 9.311 1.00 12.44 221 SER A O 1
ATOM 1507 N N . VAL A 1 192 ? -9.364 37.261 8.699 1.00 11.09 222 VAL A N 1
ATOM 1508 C CA . VAL A 1 192 ? -9.526 37.523 7.276 1.00 11.31 222 VAL A CA 1
ATOM 1509 C C . VAL A 1 192 ? -10.362 36.439 6.624 1.00 13.56 222 VAL A C 1
ATOM 1510 O O . VAL A 1 192 ? -10.273 35.260 6.997 1.00 11.50 222 VAL A O 1
ATOM 1514 N N . GLY A 1 193 ? -11.203 36.842 5.682 1.00 11.68 223 GLY A N 1
ATOM 1515 C CA . GLY A 1 193 ? -12.045 35.906 4.965 1.00 13.46 223 GLY A CA 1
ATOM 1516 C C . GLY A 1 193 ? -12.354 36.371 3.549 1.00 12.90 223 GLY A C 1
ATOM 1517 O O . GLY A 1 193 ? -12.021 37.500 3.159 1.00 12.49 223 GLY A O 1
ATOM 1518 N N . LEU A 1 194 ? -12.919 35.462 2.772 1.00 12.07 224 LEU A N 1
ATOM 1519 C CA . LEU A 1 194 ? -13.259 35.687 1.383 1.00 12.63 224 LEU A CA 1
ATOM 1520 C C . LEU A 1 194 ? -14.721 35.372 1.172 1.00 13.94 224 LEU A C 1
ATOM 1521 O O . LEU A 1 194 ? -15.274 34.427 1.778 1.00 13.11 224 LEU A O 1
ATOM 1526 N N . SER A 1 195 ? -15.315 36.120 0.255 1.00 13.45 225 SER A N 1
ATOM 1527 C CA . SER A 1 195 ? -16.627 35.788 -0.311 1.00 15.43 225 SER A CA 1
ATOM 1528 C C . SER A 1 195 ? -16.586 34.446 -1.027 1.00 14.76 225 SER A C 1
ATOM 1529 O O . SER A 1 195 ? -15.515 33.904 -1.333 1.00 14.18 225 SER A O 1
ATOM 1532 N N . GLN A 1 196 ? -17.771 33.919 -1.337 1.00 14.64 226 GLN A N 1
ATOM 1533 C CA . GLN A 1 196 ? -17.870 32.667 -2.021 1.00 13.92 226 GLN A CA 1
ATOM 1534 C C . GLN A 1 196 ? -17.179 32.722 -3.392 1.00 16.96 226 GLN A C 1
ATOM 1535 O O . GLN A 1 196 ? -16.499 31.770 -3.775 1.00 14.69 226 GLN A O 1
ATOM 1541 N N . ASP A 1 197 ? -17.323 33.841 -4.110 1.00 15.41 227 ASP A N 1
ATOM 1542 C CA . ASP A 1 197 ? -16.661 33.985 -5.426 1.00 17.11 227 ASP A CA 1
ATOM 1543 C C . ASP A 1 197 ? -15.196 34.384 -5.379 1.00 16.21 227 ASP A C 1
ATOM 1544 O O . ASP A 1 197 ? -14.542 34.492 -6.446 1.00 14.67 227 ASP A O 1
ATOM 1549 N N . ARG A 1 198 ? -14.693 34.594 -4.160 1.00 14.15 228 ARG A N 1
ATOM 1550 C CA . ARG A 1 198 ? -13.288 34.968 -3.885 1.00 14.02 228 ARG A CA 1
ATOM 1551 C C . ARG A 1 198 ? -12.861 36.286 -4.500 1.00 16.06 228 ARG A C 1
ATOM 1552 O O . ARG A 1 198 ? -11.657 36.526 -4.625 1.00 16.40 228 ARG A O 1
ATOM 1560 N N . LYS A 1 199 ? -13.826 37.139 -4.824 1.00 15.01 229 LYS A N 1
ATOM 1561 C CA . LYS A 1 199 ? -13.535 38.489 -5.368 1.00 14.89 229 LYS A CA 1
ATOM 1562 C C . LYS A 1 199 ? -13.620 39.593 -4.325 1.00 13.36 229 LYS A C 1
ATOM 1563 O O . LYS A 1 199 ? -13.297 40.750 -4.628 1.00 13.54 229 LYS A O 1
ATOM 1569 N N . THR A 1 200 ? -14.091 39.257 -3.120 1.00 11.70 230 THR A N 1
ATOM 1570 C CA . THR A 1 200 ? -14.127 40.214 -2.008 1.00 11.38 230 THR A CA 1
ATOM 1571 C C . THR A 1 200 ? -13.416 39.632 -0.805 1.00 14.78 230 THR A C 1
ATOM 1572 O O . THR A 1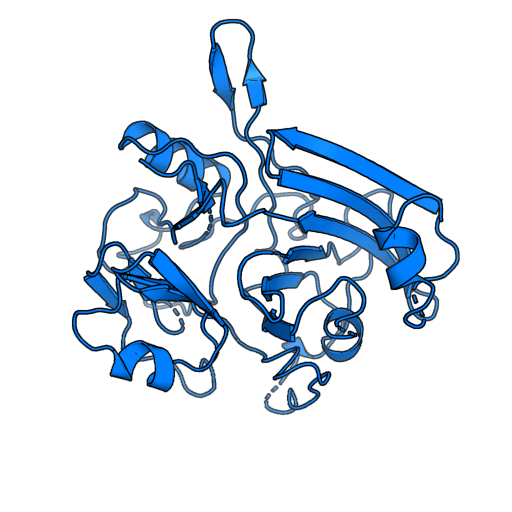 200 ? -13.646 38.490 -0.443 1.00 15.73 230 THR A O 1
ATOM 1584 N N . TYR A 1 202 ? -12.733 40.262 3.315 1.00 11.43 232 TYR A N 1
ATOM 1585 C CA . TYR A 1 202 ? -13.172 40.930 4.524 1.00 9.64 232 TYR A CA 1
ATOM 1586 C C . TYR A 1 202 ? -12.085 40.772 5.568 1.00 11.51 232 TYR A C 1
ATOM 1587 O O . TYR A 1 202 ? -11.621 39.654 5.805 1.00 13.05 232 TYR A O 1
ATOM 1596 N N . VAL A 1 203 ? -11.711 41.889 6.195 1.00 11.38 233 VAL A N 1
ATOM 1597 C CA . VAL A 1 203 ? -10.702 41.938 7.247 1.00 10.94 233 VAL A CA 1
ATOM 1598 C C . VAL A 1 203 ? -11.362 42.502 8.493 1.00 12.40 233 VAL A C 1
ATOM 1599 O O . VAL A 1 203 ? -11.943 43.587 8.460 1.00 12.70 233 VAL A O 1
ATOM 1603 N N . PHE A 1 204 ? -11.279 41.768 9.591 1.00 10.57 234 PHE A N 1
ATOM 1604 C CA . PHE A 1 204 ? -11.773 42.229 10.873 1.00 10.29 234 PHE A CA 1
ATOM 1605 C C . PHE A 1 204 ? -10.610 42.562 11.814 1.00 12.95 234 PHE A C 1
ATOM 1606 O O . PHE A 1 204 ? -9.668 41.796 11.960 1.00 13.04 234 PHE A O 1
ATOM 1614 N N . VAL A 1 205 ? -10.718 43.690 12.503 1.00 12.40 235 VAL A N 1
ATOM 1615 C CA . VAL A 1 205 ? -9.820 44.033 13.584 1.00 10.67 235 VAL A CA 1
ATOM 1616 C C . VAL A 1 205 ? -10.733 44.341 14.761 1.00 11.44 235 VAL A C 1
ATOM 1617 O O . VAL A 1 205 ? -11.514 45.299 14.724 1.00 13.16 235 VAL A O 1
ATOM 1621 N N . VAL A 1 206 ? -10.655 43.466 15.757 1.00 11.96 236 VAL A N 1
ATOM 1622 C CA . VAL A 1 206 ? -11.487 43.484 16.955 1.00 10.99 236 VAL A CA 1
ATOM 1623 C C . VAL A 1 206 ? -10.616 43.896 18.125 1.00 12.30 236 VAL A C 1
ATOM 1624 O O . VAL A 1 206 ? -9.682 43.196 18.482 1.00 12.25 236 VAL A O 1
ATOM 1628 N N . ASP A 1 207 ? -10.906 45.040 18.725 1.00 12.77 237 ASP A N 1
ATOM 1629 C CA . ASP A 1 207 ? -10.075 45.516 19.828 1.00 11.43 237 ASP A CA 1
ATOM 1630 C C . ASP A 1 207 ? -10.527 44.807 21.111 1.00 12.02 237 ASP A C 1
ATOM 1631 O O . ASP A 1 207 ? -11.627 44.244 21.191 1.00 11.88 237 ASP A O 1
ATOM 1636 N N . GLY A 1 208 ? -9.644 44.797 22.103 1.00 11.63 238 GLY A N 1
ATOM 1637 C CA . GLY A 1 208 ? -9.958 44.150 23.353 1.00 11.59 238 GLY A CA 1
ATOM 1638 C C . GLY A 1 208 ? -9.130 44.653 24.514 1.00 12.61 238 GLY A C 1
ATOM 1639 O O . GLY A 1 208 ? -8.170 45.401 24.327 1.00 11.57 238 GLY A O 1
ATOM 1640 N N . ARG A 1 209 ? -9.542 44.215 25.703 1.00 12.58 239 ARG A N 1
ATOM 1641 C CA . ARG A 1 209 ? -8.891 44.521 26.991 1.00 13.99 239 ARG A CA 1
ATOM 1642 C C . ARG A 1 209 ? -9.072 45.960 27.481 1.00 14.75 239 ARG A C 1
ATOM 1643 O O . ARG A 1 209 ? -8.324 46.432 28.370 1.00 13.45 239 ARG A O 1
ATOM 1651 N N . ARG A 1 210 ? -10.055 46.632 26.896 1.00 14.11 240 ARG A N 1
ATOM 1652 C CA . ARG A 1 210 ? -10.584 47.898 27.404 1.00 14.39 240 ARG A CA 1
ATOM 1653 C C . ARG A 1 210 ? -9.549 48.999 27.592 1.00 11.49 240 ARG A C 1
ATOM 1654 O O . ARG A 1 210 ? -9.581 49.776 28.557 1.00 15.00 240 ARG A O 1
ATOM 1662 N N . LYS A 1 211 ? -8.663 49.121 26.623 1.00 13.09 241 LYS A N 1
ATOM 1663 C CA . LYS A 1 211 ? -7.606 50.116 26.702 1.00 14.49 241 LYS A CA 1
ATOM 1664 C C . LYS A 1 211 ? -7.948 51.510 26.139 1.00 15.42 241 LYS A C 1
ATOM 1665 O O . LYS A 1 211 ? -7.070 52.359 26.062 1.00 15.63 241 LYS A O 1
ATOM 1671 N N . ASP A 1 212 ? -9.219 51.755 25.795 1.00 13.12 242 ASP A N 1
ATOM 1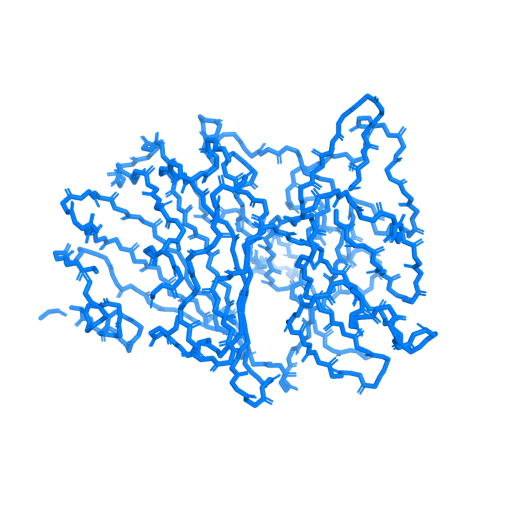672 C CA . ASP A 1 212 ? -9.667 53.100 25.414 1.00 14.78 242 ASP A CA 1
ATOM 1673 C C . ASP A 1 212 ? -11.105 53.320 25.867 1.00 13.87 242 ASP A C 1
ATOM 1674 O O . ASP A 1 212 ? -11.674 52.472 26.553 1.00 12.53 242 ASP A O 1
ATOM 1679 N N . SER A 1 213 ? -11.682 54.459 25.483 1.00 15.21 243 SER A N 1
ATOM 1680 C CA . SER A 1 213 ? -12.969 54.895 26.025 1.00 15.55 243 SER A CA 1
ATOM 1681 C C . SER A 1 213 ? -14.146 54.057 25.522 1.00 16.40 243 SER A C 1
ATOM 1682 O O . SER A 1 213 ? -15.262 54.207 26.035 1.00 16.98 243 SER A O 1
ATOM 1685 N N . PHE A 1 214 ? -13.902 53.152 24.571 1.00 14.69 244 PHE A N 1
ATOM 1686 C CA . PHE A 1 214 ? -14.922 52.187 24.154 1.00 14.59 244 PHE A CA 1
ATOM 1687 C C . PHE A 1 214 ? -15.097 51.032 25.144 1.00 14.40 244 PHE A C 1
ATOM 1688 O O . PHE A 1 214 ? -16.100 50.347 25.110 1.00 15.11 244 PHE A O 1
ATOM 1696 N N . PHE A 1 215 ? -14.139 50.826 26.053 1.00 13.14 245 PHE A N 1
ATOM 1697 C CA . PHE A 1 215 ? -14.204 49.697 26.990 1.00 13.88 245 PHE A CA 1
ATOM 1698 C C . PHE A 1 215 ? -14.446 48.376 26.253 1.00 13.38 245 PHE A C 1
ATOM 1699 O O . PHE A 1 215 ? -15.227 47.532 26.703 1.00 15.58 245 PHE A O 1
ATOM 1707 N N . ALA A 1 216 ? -13.762 48.194 25.126 1.00 15.21 246 ALA A N 1
ATOM 1708 C CA . ALA A 1 216 ? -13.927 47.006 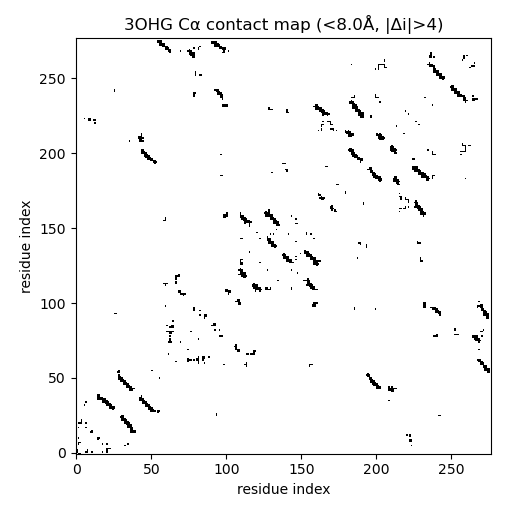24.292 1.00 14.20 246 ALA A CA 1
ATOM 1709 C C . ALA A 1 216 ? -13.327 45.780 24.982 1.00 13.62 246 ALA A C 1
ATOM 1710 O O . ALA A 1 216 ? -12.122 45.729 25.240 1.00 14.59 246 ALA A O 1
ATOM 1712 N N . LEU A 1 217 ? -14.151 44.767 25.223 1.00 12.90 247 LEU A N 1
ATOM 1713 C CA . LEU A 1 217 ? -13.671 43.561 25.919 1.00 13.46 247 LEU A CA 1
ATOM 1714 C C . LEU A 1 217 ? -12.807 42.666 25.014 1.00 13.35 247 LEU A C 1
ATOM 1715 O O . LEU A 1 217 ? -11.720 42.182 25.391 1.00 13.22 247 LEU A O 1
ATOM 1720 N N . GLY A 1 218 ? -13.331 42.450 23.812 1.00 11.66 248 GLY A N 1
ATOM 1721 C CA . GLY A 1 218 ? -12.825 41.410 22.893 1.00 12.88 248 GLY A CA 1
ATOM 1722 C C . GLY A 1 218 ? -13.839 40.268 22.783 1.00 12.67 248 GLY A C 1
ATOM 1723 O O . GLY A 1 218 ? -14.802 40.205 23.525 1.00 13.65 248 GLY A O 1
ATOM 1724 N N . LEU A 1 219 ? -13.569 39.353 21.866 1.00 11.76 249 LEU A N 1
ATOM 1725 C CA . LEU A 1 219 ? -14.553 38.356 21.418 1.00 13.16 249 LEU A CA 1
ATOM 1726 C C . LEU A 1 219 ? -14.033 36.923 21.508 1.00 13.65 249 LEU A C 1
ATOM 1727 O O . LEU A 1 219 ? -12.826 36.674 21.379 1.00 13.54 249 LEU A O 1
ATOM 1732 N N . THR A 1 220 ? -14.961 35.991 21.716 1.00 13.85 250 THR A N 1
ATOM 1733 C CA . THR A 1 220 ? -14.704 34.568 21.500 1.00 13.19 250 THR A CA 1
ATOM 1734 C C . THR A 1 220 ? -14.659 34.268 19.989 1.00 12.56 250 THR A C 1
ATOM 1735 O O . THR A 1 220 ? -15.155 35.045 19.173 1.00 11.57 250 THR A O 1
ATOM 1739 N N . LEU A 1 221 ? -14.111 33.116 19.617 1.00 12.22 251 LEU A N 1
ATOM 1740 C CA . LEU A 1 221 ? -13.993 32.781 18.222 1.00 12.61 251 LEU A CA 1
ATOM 1741 C C . LEU A 1 221 ? -15.354 32.438 17.577 1.00 12.19 251 LEU A C 1
ATOM 1742 O O . LEU A 1 221 ? -15.619 32.855 16.449 1.00 12.42 251 LEU A O 1
ATOM 1747 N N . PRO A 1 222 ? -16.252 31.712 18.280 1.00 12.74 252 PRO A N 1
ATOM 1748 C CA . PRO A 1 222 ? -17.574 31.522 17.641 1.00 11.75 252 PRO A CA 1
ATOM 1749 C C . PRO A 1 222 ? -18.341 32.819 17.373 1.00 12.59 252 PRO A C 1
ATOM 1750 O O . PRO A 1 222 ? -19.032 32.924 16.347 1.00 11.40 252 PRO A O 1
ATOM 1754 N N . HIS A 1 223 ? -18.211 33.811 18.265 1.00 10.28 253 HIS A N 1
ATOM 1755 C CA . HIS A 1 223 ? -18.864 35.088 18.049 1.00 11.21 253 HIS A CA 1
ATOM 1756 C C . HIS A 1 223 ? -18.252 35.811 16.861 1.00 11.00 253 HIS A C 1
ATOM 1757 O O . HIS A 1 223 ? -18.966 36.287 16.009 1.00 11.47 253 HIS A O 1
ATOM 1764 N N . LEU A 1 224 ? -16.932 35.892 16.801 1.00 11.21 254 LEU A N 1
ATOM 1765 C CA . LEU A 1 224 ? -16.267 36.489 15.653 1.00 11.38 254 LEU A CA 1
ATOM 1766 C C . LEU A 1 224 ? -16.661 35.761 14.355 1.00 11.84 254 LEU A C 1
ATOM 1767 O O . LEU A 1 224 ? -16.962 36.408 13.341 1.00 13.81 254 LEU A O 1
ATOM 1772 N N . ALA A 1 225 ? -16.643 34.418 14.373 1.00 12.26 255 ALA A N 1
ATOM 1773 C CA . ALA A 1 225 ? -16.933 33.639 13.169 1.00 12.55 255 ALA A CA 1
ATOM 1774 C C . ALA A 1 225 ? -18.336 33.965 12.647 1.00 12.38 255 ALA A C 1
ATOM 1775 O O . ALA A 1 225 ? -18.570 34.099 11.417 1.00 11.09 255 ALA A O 1
ATOM 1777 N N . THR A 1 226 ? -19.273 34.091 13.590 1.00 12.41 256 THR A N 1
ATOM 1778 C CA . THR A 1 226 ? -20.676 34.390 13.277 1.00 12.51 256 THR A CA 1
ATOM 1779 C C . THR A 1 226 ? -20.806 35.757 12.609 1.00 11.89 256 THR A C 1
ATOM 1780 O O . THR A 1 226 ? -21.560 35.911 11.632 1.00 12.39 256 THR A O 1
ATOM 1800 N N . LYS A 1 229 ? -19.340 35.456 8.878 1.00 13.51 259 LYS A N 1
ATOM 1801 C CA A LYS A 1 229 ? -20.325 34.900 7.959 0.50 14.22 259 LYS A CA 1
ATOM 1802 C CA B LYS A 1 229 ? -20.351 34.888 7.990 0.50 13.77 259 LYS A CA 1
ATOM 1803 C C . LYS A 1 229 ? -21.387 35.953 7.635 1.00 13.41 259 LYS A C 1
ATOM 1804 O O . LYS A 1 229 ? -21.787 36.094 6.472 1.00 13.71 259 LYS A O 1
ATOM 1815 N N . ALA A 1 230 ? -21.825 36.698 8.635 1.00 14.57 260 ALA A N 1
ATOM 1816 C CA . ALA A 1 230 ? -22.916 37.657 8.459 1.00 12.97 260 ALA A CA 1
ATOM 1817 C C . ALA A 1 230 ? -22.612 38.752 7.435 1.00 13.43 260 ALA A C 1
ATOM 1818 O O . ALA A 1 230 ? -23.529 39.221 6.719 1.00 14.77 260 ALA A O 1
ATOM 1820 N N . VAL A 1 231 ? -21.347 39.158 7.329 1.00 14.99 261 VAL A N 1
ATOM 1821 C CA . VAL A 1 231 ? -20.961 40.232 6.386 1.00 14.52 261 VAL A CA 1
ATOM 1822 C C . VAL A 1 231 ? -20.596 39.706 4.997 1.00 13.48 261 VAL A C 1
ATOM 1823 O O . VAL A 1 231 ? -20.391 40.497 4.062 1.00 16.52 261 VAL A O 1
ATOM 1827 N N . GLY A 1 232 ? -20.554 38.382 4.848 1.00 14.08 262 GLY A N 1
ATOM 1828 C CA . GLY A 1 232 ? -20.328 37.746 3.539 1.00 15.68 262 GLY A CA 1
ATOM 1829 C C . GLY A 1 232 ? -19.204 36.734 3.420 1.00 15.33 262 GLY A C 1
ATOM 1830 O O . GLY A 1 232 ? -18.955 36.242 2.325 1.00 14.38 262 GLY A O 1
ATOM 1831 N N . CYS A 1 233 ? -18.499 36.406 4.521 1.00 11.82 263 CYS A N 1
ATOM 1832 C CA . CYS A 1 233 ? -17.420 35.448 4.390 1.00 13.07 263 CYS A CA 1
ATOM 1833 C C . CYS A 1 233 ? -17.940 34.033 4.184 1.00 14.58 263 CYS A C 1
ATOM 1834 O O . CYS A 1 233 ? -18.762 33.550 4.944 1.00 14.89 263 CYS A O 1
ATOM 1837 N N . TYR A 1 234 ? -17.446 33.376 3.144 1.00 14.56 264 TYR A N 1
ATOM 1838 C CA . TYR A 1 234 ? -17.722 31.967 2.872 1.00 14.07 264 TYR A CA 1
ATOM 1839 C C . TYR A 1 234 ? -16.627 31.105 3.501 1.00 14.67 264 TYR A C 1
ATOM 1840 O O . TYR A 1 234 ? -16.866 29.963 3.938 1.00 14.83 264 TYR A O 1
ATOM 1849 N N . ASN A 1 235 ? -15.422 31.660 3.555 1.00 13.49 265 ASN A N 1
ATOM 1850 C CA . ASN A 1 235 ? -14.277 31.012 4.191 1.00 13.63 265 ASN A CA 1
ATOM 1851 C C . ASN A 1 235 ? -13.483 32.068 4.929 1.00 15.05 265 ASN A C 1
ATOM 1852 O O . ASN A 1 235 ? -13.247 33.150 4.409 1.00 13.17 265 ASN A O 1
ATOM 1857 N N . ALA A 1 236 ? -13.092 31.766 6.154 1.00 12.38 266 ALA A N 1
ATOM 1858 C CA . ALA A 1 236 ? -12.452 32.770 6.993 1.00 12.58 266 ALA A CA 1
ATOM 1859 C C . ALA A 1 236 ? -11.576 32.106 8.028 1.00 13.24 266 ALA A C 1
ATOM 1860 O O . ALA A 1 236 ? -11.906 31.017 8.530 1.00 11.32 266 ALA A O 1
ATOM 1862 N N . ILE A 1 237 ? -10.503 32.805 8.393 1.00 11.67 267 ILE A N 1
ATOM 1863 C CA . ILE A 1 237 ? -9.505 32.314 9.375 1.00 11.72 267 ILE A CA 1
ATOM 1864 C C . ILE A 1 237 ? -9.071 33.389 10.368 1.00 12.93 267 ILE A C 1
ATOM 1865 O O . ILE A 1 237 ? -9.160 34.586 10.098 1.00 12.36 267 ILE A O 1
ATOM 1870 N N . ASN A 1 238 ? -8.603 32.929 11.520 1.00 10.18 268 ASN A N 1
ATOM 1871 C CA . ASN A 1 238 ? -8.166 33.768 12.618 1.00 11.46 268 ASN A CA 1
ATOM 1872 C C . ASN A 1 238 ? -6.662 33.969 12.485 1.00 12.79 268 ASN A C 1
ATOM 1873 O O . ASN A 1 238 ? -5.920 32.982 12.382 1.00 11.79 268 ASN A O 1
ATOM 1878 N N . LEU A 1 239 ? -6.211 35.217 12.460 1.00 12.05 269 LEU A N 1
ATOM 1879 C CA . LEU A 1 239 ? -4.762 35.484 12.458 1.00 11.67 269 LEU A CA 1
ATOM 1880 C C . LEU A 1 239 ? -4.332 35.757 13.912 1.00 12.07 269 LEU A C 1
ATOM 1881 O O . LEU A 1 239 ? -5.093 35.522 14.845 1.00 12.15 269 LEU A O 1
ATOM 1886 N N . ASP A 1 240 ? -3.123 36.267 14.106 1.00 12.47 270 ASP A N 1
ATOM 1887 C CA . ASP A 1 240 ? -2.630 36.548 15.464 1.00 12.09 270 ASP A CA 1
ATOM 1888 C C . ASP A 1 240 ? -3.451 37.673 16.055 1.00 10.28 270 ASP A C 1
ATOM 1889 O O . ASP A 1 240 ? -3.817 38.622 15.366 1.00 11.84 270 ASP A O 1
ATOM 1894 N N . GLY A 1 241 ? -3.796 37.537 17.331 1.00 11.29 271 GLY A N 1
ATOM 1895 C CA . GLY A 1 241 ? -4.622 38.487 18.049 1.00 11.13 271 GLY A CA 1
ATOM 1896 C C . GLY A 1 241 ? -3.911 39.076 19.253 1.00 12.87 271 GLY A C 1
ATOM 1897 O O . GLY A 1 241 ? -2.684 39.269 19.244 1.00 13.11 271 GLY A O 1
ATOM 1898 N N . GLY A 1 242 ? -4.682 39.340 20.294 1.00 12.51 272 GLY A N 1
ATOM 1899 C CA . GLY A 1 242 ? -4.160 39.944 21.514 1.00 12.39 272 GLY A CA 1
ATOM 1900 C C . GLY A 1 242 ? -3.524 41.297 21.246 1.00 11.80 272 GLY A C 1
ATOM 1901 O O . GLY A 1 242 ? -3.969 42.067 20.433 1.00 10.69 272 GLY A O 1
ATOM 1902 N N . GLY A 1 243 ? -2.405 41.544 21.896 1.00 13.43 273 GLY A N 1
ATOM 1903 C CA . GLY A 1 243 ? -1.681 42.787 21.681 1.00 14.15 273 GLY A CA 1
ATOM 1904 C C . GLY A 1 243 ? -1.075 42.929 20.300 1.00 12.73 273 GLY A C 1
ATOM 1905 O O . GLY A 1 243 ? -0.699 44.033 19.922 1.00 13.15 273 GLY A O 1
ATOM 1906 N N . SER A 1 244 ? -0.996 41.850 19.518 1.00 11.06 274 SER A N 1
ATOM 1907 C CA . SER A 1 244 ? -0.535 41.960 18.155 1.00 10.68 274 SER A CA 1
ATOM 1908 C C . SER A 1 244 ? -1.503 42.710 17.228 1.00 12.03 274 SER A C 1
ATOM 1909 O O . SER A 1 244 ? -1.067 43.291 16.243 1.00 12.03 274 SER A O 1
ATOM 1912 N N . THR A 1 245 ? -2.802 42.681 17.552 1.00 10.65 275 THR A N 1
ATOM 1913 C CA . THR A 1 245 ? -3.836 43.184 16.651 1.00 11.15 275 THR A CA 1
ATOM 1914 C C . THR A 1 245 ? -3.601 44.684 16.393 1.00 12.70 275 THR A C 1
ATOM 1915 O O . THR A 1 245 ? -3.593 45.526 17.330 1.00 10.72 275 THR A O 1
ATOM 1919 N N . THR A 1 246 ? -3.372 44.995 15.123 1.00 10.03 276 THR A N 1
ATOM 1920 C CA . THR A 1 246 ? -3.032 46.351 14.656 1.00 10.30 276 THR A CA 1
ATOM 1921 C C . THR A 1 246 ? -3.633 46.552 13.260 1.00 11.79 276 THR A C 1
ATOM 1922 O O . THR A 1 246 ? -3.601 45.629 12.451 1.00 10.28 276 THR A O 1
ATOM 1926 N N . LEU A 1 247 ? -4.161 47.746 13.013 1.00 11.82 277 LEU A N 1
ATOM 1927 C CA . LEU A 1 247 ? -4.703 48.180 11.707 1.00 10.78 277 LEU A CA 1
ATOM 1928 C C . LEU A 1 247 ? -4.082 49.479 11.294 1.00 12.23 277 LEU A C 1
ATOM 1929 O O . LEU A 1 247 ? -4.095 50.440 12.068 1.00 10.78 277 LEU A O 1
ATOM 1934 N N . ILE A 1 248 ? -3.534 49.512 10.082 1.00 10.41 278 ILE A N 1
ATOM 1935 C CA A ILE A 1 248 ? -3.055 50.757 9.485 0.50 10.56 278 ILE A CA 1
ATOM 1936 C CA B ILE A 1 248 ? -3.053 50.757 9.481 0.50 10.75 278 ILE A CA 1
ATOM 1937 C C . ILE A 1 248 ? -3.785 51.003 8.177 1.00 10.47 278 ILE A C 1
ATOM 1938 O O . ILE A 1 248 ? -4.263 50.047 7.539 1.00 11.18 278 ILE A O 1
ATOM 1947 N N . ILE A 1 249 ? -3.893 52.281 7.814 1.00 11.68 279 ILE A N 1
ATOM 1948 C CA . ILE A 1 249 ? -4.267 52.685 6.450 1.00 13.16 279 ILE A CA 1
ATOM 1949 C C . ILE A 1 249 ? -3.257 53.707 5.941 1.00 11.96 279 ILE A C 1
ATOM 1950 O O . ILE A 1 249 ? -2.528 54.324 6.707 1.00 12.30 279 ILE A O 1
ATOM 1955 N N . ARG A 1 250 ? -3.185 53.833 4.621 1.00 11.78 280 ARG A N 1
ATOM 1956 C CA . ARG A 1 250 ? -2.433 54.898 3.991 1.00 11.98 280 ARG A CA 1
ATOM 1957 C C . ARG A 1 250 ? -3.155 56.231 4.206 1.00 14.95 280 ARG A C 1
ATOM 1958 O O . ARG A 1 250 ? -4.396 56.343 4.001 1.00 13.76 280 ARG A O 1
ATOM 1966 N N . LYS A 1 251 ? -2.367 57.237 4.606 1.00 15.16 281 LYS A N 1
ATOM 1967 C CA . LYS A 1 251 ? -2.785 58.629 4.592 1.00 15.85 281 LYS A CA 1
ATOM 1968 C C . LYS A 1 251 ? -1.849 59.393 3.669 1.00 13.99 281 LYS A C 1
ATOM 1969 O O . LYS A 1 251 ? -0.620 59.376 3.846 1.00 15.55 281 LYS A O 1
ATOM 1975 N N . VAL A 1 252 ? -2.418 60.066 2.667 1.00 12.97 282 VAL A N 1
ATOM 1976 C CA . VAL A 1 252 ? -1.614 60.845 1.738 1.00 12.24 282 VAL A CA 1
ATOM 1977 C C . VAL A 1 252 ? -1.564 62.278 2.255 1.00 16.28 282 VAL A C 1
ATOM 1978 O O . VAL A 1 252 ? -2.565 62.992 2.244 1.00 16.29 282 VAL A O 1
ATOM 1982 N N . ASN A 1 253 ? -0.400 62.682 2.728 1.00 15.20 283 ASN A N 1
ATOM 1983 C CA . ASN A 1 253 ? -0.226 64.008 3.278 1.00 16.44 283 ASN A CA 1
ATOM 1984 C C . ASN A 1 253 ? -0.067 65.036 2.157 1.00 17.50 283 ASN A C 1
ATOM 1985 O O . ASN A 1 253 ? 0.357 64.695 1.032 1.00 15.91 283 ASN A O 1
ATOM 1990 N N . ASP A 1 254 ? -0.413 66.289 2.436 1.00 15.73 284 ASP A N 1
ATOM 1991 C CA . ASP A 1 254 ? -0.104 67.340 1.482 1.00 17.17 284 ASP A CA 1
ATOM 1992 C C . ASP A 1 254 ? 1.379 67.231 1.133 1.00 16.58 284 ASP A C 1
ATOM 1993 O O . ASP A 1 254 ? 2.245 67.070 2.025 1.00 16.16 284 ASP A O 1
ATOM 1998 N N . GLY A 1 255 ? 1.679 67.298 -0.157 1.00 14.45 285 GLY A N 1
ATOM 1999 C CA . GLY A 1 255 ? 3.010 67.064 -0.665 1.00 17.73 285 GLY A CA 1
ATOM 2000 C C . GLY A 1 255 ? 3.195 65.683 -1.260 1.00 15.49 285 GLY A C 1
ATOM 2001 O O . GLY A 1 255 ? 4.200 65.414 -1.915 1.00 16.35 285 GLY A O 1
ATOM 2002 N N . GLY A 1 256 ? 2.219 64.812 -1.017 1.00 14.90 286 GLY A N 1
ATOM 2003 C CA . GLY A 1 256 ? 2.187 63.493 -1.606 1.00 16.29 286 GLY A CA 1
ATOM 2004 C C . GLY A 1 256 ? 2.749 62.305 -0.847 1.00 17.00 286 GLY A C 1
ATOM 2005 O O . GLY A 1 256 ? 2.564 61.159 -1.266 1.00 18.03 286 GLY A O 1
ATOM 2006 N N . LYS A 1 257 ? 3.493 62.549 0.214 1.00 16.24 287 LYS A N 1
ATOM 2007 C CA . LYS A 1 257 ? 4.135 61.433 0.919 1.00 17.01 287 LYS A CA 1
ATOM 2008 C C . LYS A 1 257 ? 3.105 60.708 1.782 1.00 14.43 287 LYS A C 1
ATOM 2009 O O . LYS A 1 257 ? 2.299 61.366 2.464 1.00 16.16 287 LYS A O 1
ATOM 2015 N N . PRO A 1 258 ? 3.165 59.359 1.798 1.00 14.07 288 PRO A N 1
ATOM 2016 C CA . PRO A 1 258 ? 2.257 58.585 2.593 1.00 13.44 288 PRO A CA 1
ATOM 2017 C C . PRO A 1 258 ? 2.731 58.439 4.037 1.00 14.28 288 PRO A C 1
ATOM 2018 O O . PRO A 1 258 ? 3.929 58.398 4.294 1.00 14.50 288 PRO A O 1
ATOM 2022 N N . THR A 1 259 ? 1.791 58.432 4.967 1.00 13.10 289 THR A N 1
ATOM 2023 C CA . THR A 1 259 ? 2.042 57.905 6.282 1.00 12.48 289 THR A CA 1
ATOM 2024 C C . THR A 1 259 ? 1.077 56.737 6.488 1.00 13.08 289 THR A C 1
ATOM 2025 O O . THR A 1 259 ? 0.147 56.497 5.683 1.00 13.14 289 THR A O 1
ATOM 2029 N N . PHE A 1 260 ? 1.315 55.983 7.557 1.00 12.40 290 PHE A N 1
ATOM 2030 C CA . 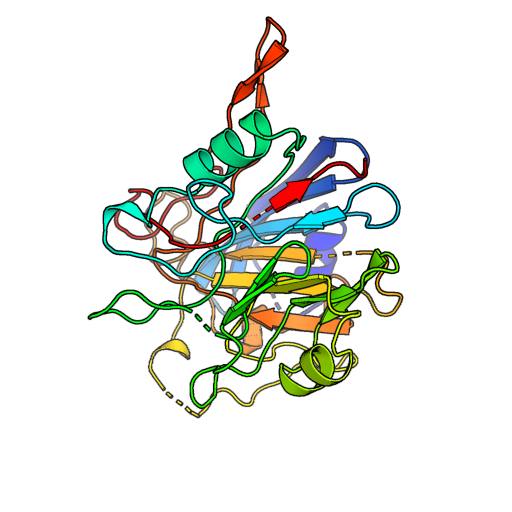PHE A 1 260 ? 0.534 54.802 7.835 1.00 10.77 290 PHE A CA 1
ATOM 2031 C C . PHE A 1 260 ? 0.036 54.812 9.258 1.00 14.18 290 PHE A C 1
ATOM 2032 O O . PHE A 1 260 ? 0.507 54.020 10.071 1.00 13.50 290 PHE A O 1
ATOM 2040 N N . PRO A 1 261 ? -0.936 55.695 9.552 1.00 12.63 291 PRO A N 1
ATOM 2041 C CA . PRO A 1 261 ? -1.462 55.764 10.907 1.00 12.42 291 PRO A CA 1
ATOM 2042 C C . PRO A 1 261 ? -2.129 54.474 11.355 1.00 13.92 291 PRO A C 1
ATOM 2043 O O . PRO A 1 261 ? -2.764 53.799 10.570 1.00 14.52 291 PRO A O 1
ATOM 2047 N N . ILE A 1 262 ? -1.973 54.163 12.638 1.00 13.08 292 ILE A N 1
ATOM 2048 C CA . ILE A 1 262 ? -2.663 53.052 13.281 1.00 11.53 292 ILE A CA 1
ATOM 2049 C C . ILE A 1 262 ? -4.033 53.516 13.740 1.00 12.91 292 ILE A C 1
ATOM 2050 O O . ILE A 1 262 ? -4.151 54.550 14.410 1.00 12.20 292 ILE A O 1
ATOM 2055 N N . LEU A 1 263 ? -5.080 52.794 13.327 1.00 11.42 293 LEU A N 1
ATOM 2056 C CA . LEU A 1 263 ? -6.450 53.210 13.573 1.00 11.08 293 LEU A CA 1
ATOM 2057 C C . LEU A 1 263 ? -7.073 52.623 14.832 1.00 12.57 293 LEU A C 1
ATOM 2058 O O . LEU A 1 263 ? -7.987 53.228 15.424 1.00 13.16 293 LEU A O 1
ATOM 2063 N N . ASN A 1 264 ? -6.628 51.443 15.223 1.00 11.54 294 ASN A N 1
ATOM 2064 C CA . ASN A 1 264 ? -7.161 50.779 16.396 1.00 11.72 294 ASN A CA 1
ATOM 2065 C C . ASN A 1 264 ? -6.338 51.157 17.627 1.00 12.16 294 ASN A C 1
ATOM 2066 O O . ASN A 1 264 ? -5.449 52.001 17.543 1.00 12.98 294 ASN A O 1
ATOM 2071 N N . THR A 1 265 ? -6.719 50.596 18.766 1.00 11.77 295 THR A N 1
ATOM 2072 C CA . THR A 1 265 ? -6.014 50.778 20.038 1.00 12.83 295 THR A CA 1
ATOM 2073 C C . THR A 1 265 ? -5.283 49.505 20.429 1.00 14.23 295 THR A C 1
ATOM 2074 O O . THR A 1 265 ? -5.911 48.523 20.841 1.00 13.93 295 THR A O 1
ATOM 2078 N N . PRO A 1 266 ? -3.951 49.500 20.260 1.00 13.35 296 PRO A N 1
ATOM 2079 C CA . PRO A 1 266 ? -3.198 48.296 20.624 1.00 13.91 296 PRO A CA 1
ATOM 2080 C C . PRO A 1 266 ? -3.439 47.886 22.070 1.00 13.11 296 PRO A C 1
ATOM 2081 O O . PRO A 1 266 ? -3.443 48.731 22.977 1.00 12.13 296 PRO A O 1
ATOM 2085 N N . ALA A 1 267 ? -3.622 46.588 22.279 1.00 12.56 297 ALA A N 1
ATOM 2086 C CA . ALA A 1 267 ? -4.056 46.105 23.567 1.00 13.33 297 ALA A CA 1
ATOM 2087 C C . ALA A 1 267 ? -2.946 46.018 24.622 1.00 12.65 297 ALA A C 1
ATOM 2088 O O . ALA A 1 267 ? -3.271 45.845 25.791 1.00 13.06 297 ALA A O 1
ATOM 2090 N N . ASP A 1 268 ? -1.674 46.177 24.237 1.00 12.09 298 ASP A N 1
ATOM 2091 C CA . ASP A 1 268 ? -0.569 46.285 25.224 1.00 14.66 298 ASP A CA 1
ATOM 2092 C C . ASP A 1 268 ? -0.537 47.724 25.749 1.00 13.24 298 ASP A C 1
ATOM 2093 O O . ASP A 1 268 ? 0.371 48.482 25.423 1.00 12.41 298 ASP A O 1
ATOM 2098 N N . ASP A 1 269 ? -1.562 48.131 26.503 1.00 12.54 299 ASP A N 1
ATOM 2099 C CA . ASP A 1 269 ? -1.615 49.471 27.078 1.00 13.78 299 ASP A CA 1
ATOM 2100 C C . ASP A 1 269 ? -1.396 50.583 26.066 1.00 13.97 299 ASP A C 1
ATOM 2101 O O . ASP A 1 269 ? -0.778 51.589 26.356 1.00 12.98 299 ASP A O 1
ATOM 2106 N N . ARG A 1 270 ? -1.993 50.392 24.889 1.00 10.77 300 ARG A N 1
ATOM 2107 C CA . ARG A 1 270 ? -1.978 51.362 23.805 1.00 11.83 300 ARG A CA 1
ATOM 2108 C C . ARG A 1 270 ? -0.704 51.422 22.971 1.00 14.25 300 ARG A C 1
ATOM 2109 O O . ARG A 1 270 ? -0.667 52.178 22.001 1.00 15.61 300 ARG A O 1
ATOM 2117 N N . VAL A 1 271 ? 0.300 50.611 23.311 1.00 13.68 301 VAL A N 1
ATOM 2118 C CA . VAL A 1 271 ? 1.596 50.595 22.631 1.00 12.39 301 VAL A CA 1
ATOM 2119 C C . VAL A 1 271 ? 1.595 49.579 21.492 1.00 11.93 301 VAL A C 1
ATOM 2120 O O . VAL A 1 271 ? 1.434 48.359 21.723 1.00 12.94 301 VAL A O 1
ATOM 2124 N N . PRO A 1 272 ? 1.772 50.057 20.256 1.00 13.46 302 PRO A N 1
ATOM 2125 C CA . PRO A 1 272 ? 1.882 49.124 19.116 1.00 13.70 302 PRO A CA 1
ATOM 2126 C C . PRO A 1 272 ? 2.907 48.040 19.356 1.00 14.36 302 PRO A C 1
ATOM 2127 O O . PRO A 1 272 ? 4.013 48.326 19.797 1.00 14.93 302 PRO A O 1
ATOM 2131 N N . ARG A 1 273 ? 2.526 46.798 19.103 1.00 12.25 303 ARG A N 1
ATOM 2132 C CA . ARG A 1 273 ? 3.427 45.706 19.337 1.00 11.73 303 ARG A CA 1
ATOM 2133 C C . ARG A 1 273 ? 4.328 45.509 18.128 1.00 12.75 303 ARG A C 1
ATOM 2134 O O . ARG A 1 273 ? 3.916 45.742 16.975 1.00 13.78 303 ARG A O 1
ATOM 2142 N N . LYS A 1 274 ? 5.567 45.096 18.386 1.00 12.76 304 LYS A N 1
ATOM 2143 C CA A LYS A 1 274 ? 6.481 44.733 17.320 0.50 13.49 304 LYS A CA 1
ATOM 2144 C CA B LYS A 1 274 ? 6.474 44.739 17.313 0.50 12.64 304 LYS A CA 1
ATOM 2145 C C . LYS A 1 274 ? 6.058 43.373 16.779 1.00 14.89 304 LYS A C 1
ATOM 2146 O O . LYS A 1 274 ? 5.972 42.408 17.542 1.00 15.38 304 LYS A O 1
ATOM 2157 N N . VAL A 1 275 ? 5.750 43.315 15.487 1.00 13.20 305 VAL A N 1
ATOM 2158 C CA . VAL A 1 275 ? 5.282 42.096 14.855 1.00 12.06 305 VAL A CA 1
ATOM 2159 C C . VAL A 1 275 ? 6.236 41.707 13.738 1.00 13.73 305 VAL A C 1
ATOM 2160 O O . VAL A 1 275 ? 6.952 42.554 13.178 1.00 11.43 305 VAL A O 1
ATOM 2164 N N . THR A 1 276 ? 6.281 40.412 13.445 1.00 12.26 306 THR A N 1
ATOM 2165 C CA . THR A 1 276 ? 7.325 39.872 12.550 1.00 12.42 306 THR A CA 1
ATOM 2166 C C . THR A 1 276 ? 6.833 39.656 11.138 1.00 12.99 306 THR A C 1
ATOM 2167 O O . THR A 1 276 ? 7.624 39.682 10.188 1.00 11.86 306 THR A O 1
ATOM 2171 N N . ASN A 1 277 ? 5.536 39.461 10.981 1.00 11.28 307 ASN A N 1
ATOM 2172 C CA . ASN A 1 277 ? 4.927 39.491 9.625 1.00 9.53 307 ASN A CA 1
ATOM 2173 C C . ASN A 1 277 ? 3.524 40.109 9.650 1.00 11.56 307 ASN A C 1
ATOM 2174 O O . ASN A 1 277 ? 2.976 40.386 10.705 1.00 12.18 307 ASN A O 1
ATOM 2179 N N . SER A 1 278 ? 2.996 40.364 8.468 1.00 11.26 308 SER A N 1
ATOM 2180 C CA . SER A 1 278 ? 1.822 41.194 8.329 1.00 10.87 308 SER A CA 1
ATOM 2181 C C . SER A 1 278 ? 1.146 40.918 7.002 1.00 10.39 308 SER A C 1
ATOM 2182 O O . SER A 1 278 ? 1.699 40.198 6.149 1.00 11.44 308 SER A O 1
ATOM 2198 N N . LEU A 1 280 ? -0.555 43.069 3.875 1.00 12.16 310 LEU A N 1
ATOM 2199 C CA . LEU A 1 280 ? -0.754 44.391 3.286 1.00 11.42 310 LEU A CA 1
ATOM 2200 C C . LEU A 1 280 ? -1.661 44.306 2.056 1.00 13.84 310 LEU A C 1
ATOM 2201 O O . LEU A 1 280 ? -1.507 43.393 1.234 1.00 13.31 310 LEU A O 1
ATOM 2206 N N . ILE A 1 281 ? -2.603 45.251 1.951 1.00 11.09 311 ILE A N 1
ATOM 2207 C CA . ILE A 1 281 ? -3.403 45.448 0.746 1.00 10.16 311 ILE A CA 1
ATOM 2208 C C . ILE A 1 281 ? -2.642 46.458 -0.102 1.00 13.02 311 ILE A C 1
ATOM 2209 O O . ILE A 1 281 ? -2.304 47.543 0.347 1.00 12.57 311 ILE A O 1
ATOM 2214 N N . ILE A 1 282 ? -2.334 46.062 -1.325 1.00 11.01 312 ILE A N 1
ATOM 2215 C CA . ILE A 1 282 ? -1.507 46.836 -2.210 1.00 11.83 312 ILE A CA 1
ATOM 2216 C C . ILE A 1 282 ? -2.155 46.934 -3.591 1.00 12.33 312 ILE A C 1
ATOM 2217 O O . ILE A 1 282 ? -3.050 46.145 -3.946 1.00 12.95 312 ILE A O 1
ATOM 2222 N N . GLU A 1 283 ? -1.665 47.895 -4.378 1.00 11.42 313 GLU A N 1
ATOM 2223 C CA . GLU A 1 283 ? -2.118 48.040 -5.770 1.00 12.09 313 GLU A CA 1
ATOM 2224 C C . GLU A 1 283 ? -1.547 46.910 -6.624 1.00 16.18 313 GLU A C 1
ATOM 2225 O O . GLU A 1 283 ? -0.462 46.396 -6.343 1.00 15.73 313 GLU A O 1
ATOM 2231 N N . LYS A 1 284 ? -2.298 46.520 -7.645 1.00 17.23 314 LYS A N 1
ATOM 2232 C CA . LYS A 1 284 ? -1.846 45.540 -8.615 1.00 21.26 314 LYS A CA 1
ATOM 2233 C C . LYS A 1 284 ? -0.890 46.239 -9.574 1.00 27.48 314 LYS A C 1
ATOM 2234 O O . LYS A 1 284 ? -1.197 47.313 -10.063 1.00 25.68 314 LYS A O 1
ATOM 2240 N N . LYS A 1 285 ? 0.271 45.663 -9.817 1.00 34.03 315 LYS A N 1
ATOM 2241 C CA . LYS A 1 285 ? 1.236 46.304 -10.708 1.00 42.68 315 LYS A CA 1
ATOM 2242 C C . LYS A 1 285 ? 1.534 45.331 -11.821 1.00 48.52 315 LYS A C 1
ATOM 2243 O O . LYS A 1 285 ? 2.415 44.477 -11.695 1.00 51.93 315 LYS A O 1
#

B-factor: mean 20.27, std 11.23, range [5.57, 76.13]